Protein AF-A0A561SA73-F1 (afdb_monomer)

Structure (mmCIF, N/CA/C/O backbone):
data_AF-A0A561SA73-F1
#
_entry.id   AF-A0A561SA73-F1
#
loop_
_atom_site.group_PDB
_atom_site.id
_atom_site.type_symbol
_atom_site.label_atom_id
_atom_site.label_alt_id
_atom_site.label_comp_id
_atom_site.label_asym_id
_atom_site.label_entity_id
_atom_site.label_seq_id
_atom_site.pdbx_PDB_ins_code
_atom_site.Cartn_x
_atom_site.Cartn_y
_atom_site.Cartn_z
_atom_site.occupancy
_atom_site.B_iso_or_equiv
_atom_site.auth_seq_id
_atom_site.auth_comp_id
_atom_site.auth_asym_id
_atom_site.auth_atom_id
_atom_site.pdbx_PDB_model_num
ATOM 1 N N . MET A 1 1 ? 5.008 14.930 -34.718 1.00 38.84 1 MET A N 1
ATOM 2 C CA . MET A 1 1 ? 3.631 14.847 -34.191 1.00 38.84 1 MET A CA 1
ATOM 3 C C . MET A 1 1 ? 3.335 13.383 -33.919 1.00 38.84 1 MET A C 1
ATOM 5 O O . MET A 1 1 ? 3.115 12.639 -34.861 1.00 38.84 1 MET A O 1
ATOM 9 N N . THR A 1 2 ? 3.464 12.936 -32.672 1.00 44.44 2 THR A N 1
ATOM 10 C CA . THR A 1 2 ? 3.119 11.566 -32.274 1.00 44.44 2 THR A CA 1
ATOM 11 C C . THR A 1 2 ? 1.608 11.484 -32.110 1.00 44.44 2 THR A C 1
ATOM 13 O O . THR A 1 2 ? 1.033 12.162 -31.264 1.00 44.44 2 THR A O 1
ATOM 16 N N . THR A 1 3 ? 0.955 10.709 -32.969 1.00 44.16 3 THR A N 1
ATOM 17 C CA . THR A 1 3 ? -0.459 10.352 -32.845 1.00 44.16 3 THR A CA 1
ATOM 18 C C . THR A 1 3 ? -0.613 9.418 -31.648 1.00 44.16 3 THR A C 1
ATOM 20 O O . THR A 1 3 ? -0.483 8.203 -31.798 1.00 44.16 3 THR A O 1
ATOM 23 N N . ASP A 1 4 ? -0.817 9.974 -30.453 1.00 55.22 4 ASP A N 1
ATOM 24 C CA . ASP A 1 4 ? -1.216 9.174 -29.295 1.00 55.22 4 ASP A CA 1
ATOM 25 C C . ASP A 1 4 ? -2.585 8.563 -29.598 1.00 55.22 4 ASP A C 1
ATOM 27 O O . ASP A 1 4 ? -3.575 9.267 -29.814 1.00 55.22 4 ASP A O 1
ATOM 31 N N . ALA A 1 5 ? -2.627 7.234 -29.674 1.00 53.38 5 ALA A N 1
ATOM 32 C CA . ALA A 1 5 ? -3.877 6.504 -29.782 1.00 53.38 5 ALA A CA 1
ATOM 33 C C . ALA A 1 5 ? -4.772 6.861 -28.578 1.00 53.38 5 ALA A C 1
ATOM 35 O O . ALA A 1 5 ? -4.260 6.993 -27.461 1.00 53.38 5 ALA A O 1
ATOM 36 N N . PRO A 1 6 ? -6.093 7.026 -28.772 1.00 55.84 6 PRO A N 1
ATOM 37 C CA . PRO A 1 6 ? -6.987 7.396 -27.685 1.00 55.84 6 PRO A CA 1
ATOM 38 C C . PRO A 1 6 ? -6.922 6.345 -26.566 1.00 55.84 6 PRO A C 1
ATOM 40 O O . PRO A 1 6 ? -6.881 5.146 -26.860 1.00 55.84 6 PRO A O 1
ATOM 43 N N . PRO A 1 7 ? -6.908 6.767 -25.288 1.00 66.19 7 PRO A N 1
ATOM 44 C CA . PRO A 1 7 ? -6.791 5.844 -24.171 1.00 66.19 7 PRO A CA 1
ATOM 45 C C . PRO A 1 7 ? -7.978 4.882 -24.168 1.00 66.19 7 PRO A C 1
ATOM 47 O O . PRO A 1 7 ? -9.132 5.307 -24.094 1.00 66.19 7 PRO A O 1
ATOM 50 N N . SER A 1 8 ? -7.701 3.581 -24.232 1.00 74.44 8 SER A N 1
ATOM 51 C CA . SER A 1 8 ? -8.732 2.557 -24.090 1.00 74.44 8 SER A CA 1
ATOM 52 C C . SER A 1 8 ? -8.935 2.245 -22.609 1.00 74.44 8 SER A C 1
ATOM 54 O O . SER A 1 8 ? -7.979 2.099 -21.837 1.00 74.44 8 SER A O 1
ATOM 56 N N . MET A 1 9 ? -10.201 2.181 -22.200 1.00 82.75 9 MET A N 1
ATOM 57 C CA . MET A 1 9 ? -10.589 1.705 -20.876 1.00 82.75 9 MET A CA 1
ATOM 58 C C . MET A 1 9 ? -10.547 0.180 -20.885 1.00 82.75 9 MET A C 1
ATOM 60 O O . MET A 1 9 ? -11.231 -0.452 -21.688 1.00 82.75 9 MET A O 1
ATOM 64 N N . VAL A 1 10 ? -9.766 -0.412 -19.989 1.00 84.12 10 VAL A N 1
ATOM 65 C CA . VAL A 1 10 ? -9.706 -1.868 -19.807 1.00 84.12 10 VAL A CA 1
ATOM 66 C C . VAL A 1 10 ? -9.843 -2.214 -18.333 1.00 84.12 10 VAL A C 1
ATOM 68 O O . VAL A 1 10 ? -9.502 -1.417 -17.458 1.00 84.12 10 VAL A O 1
ATOM 71 N N . LEU A 1 11 ? -10.349 -3.411 -18.054 1.00 85.06 11 LEU A N 1
ATOM 72 C CA . LEU A 1 11 ? -10.416 -3.931 -16.695 1.00 85.06 11 LEU A CA 1
ATOM 73 C C . LEU A 1 11 ? -9.055 -4.509 -16.307 1.00 85.06 11 LEU A C 1
ATOM 75 O O . LEU A 1 11 ? -8.528 -5.385 -16.991 1.00 85.06 11 LEU A O 1
ATOM 79 N N . VAL A 1 12 ? -8.493 -4.022 -15.205 1.00 82.75 12 VAL A N 1
ATOM 80 C CA . VAL A 1 12 ? -7.202 -4.468 -14.675 1.00 82.75 12 VAL A CA 1
ATOM 81 C C . VAL A 1 12 ? -7.388 -5.046 -13.290 1.00 82.75 12 VAL A C 1
ATOM 83 O O . VAL A 1 12 ? -8.141 -4.511 -12.478 1.00 82.75 12 VAL A O 1
ATOM 86 N N . ARG A 1 13 ? -6.709 -6.157 -13.014 1.00 84.06 13 ARG A N 1
ATOM 87 C CA . ARG A 1 13 ? -6.700 -6.761 -11.685 1.00 84.06 13 ARG A CA 1
ATOM 88 C C . ARG A 1 13 ? -5.492 -6.256 -10.904 1.00 84.06 13 ARG A C 1
ATOM 90 O O . ARG A 1 13 ? -4.364 -6.413 -11.361 1.00 84.06 13 ARG A O 1
ATOM 97 N N . ILE A 1 14 ? -5.745 -5.692 -9.727 1.00 79.06 14 ILE A N 1
ATOM 98 C CA . ILE A 1 14 ? -4.730 -5.225 -8.779 1.00 79.06 14 ILE A CA 1
ATOM 99 C C . ILE A 1 14 ? -5.022 -5.907 -7.441 1.00 79.06 14 ILE A C 1
ATOM 101 O O . ILE A 1 14 ? -6.042 -5.626 -6.805 1.00 79.06 14 ILE A O 1
ATOM 105 N N . GLY A 1 15 ? -4.158 -6.842 -7.036 1.00 79.56 15 GLY A N 1
ATOM 106 C CA . GLY A 1 15 ? -4.469 -7.769 -5.943 1.00 79.56 15 GLY A CA 1
ATOM 107 C C . GLY A 1 15 ? -5.734 -8.578 -6.257 1.00 79.56 15 GLY A C 1
ATOM 108 O O . GLY A 1 15 ? -5.859 -9.129 -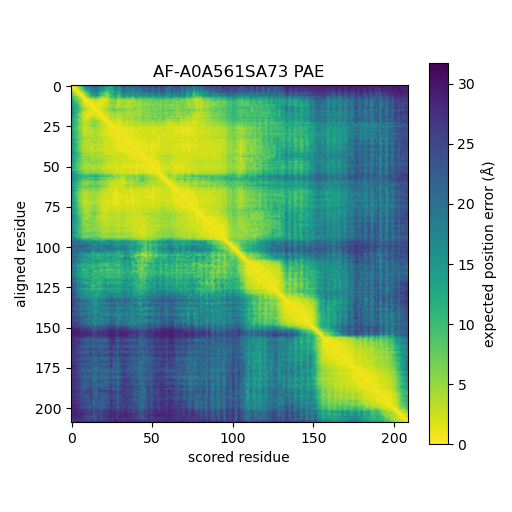7.350 1.00 79.56 15 GLY A O 1
ATOM 109 N N . ASP A 1 16 ? -6.697 -8.583 -5.333 1.00 76.19 16 ASP A N 1
ATOM 110 C CA . ASP A 1 16 ? -7.964 -9.322 -5.472 1.00 76.19 16 ASP A CA 1
ATOM 111 C C . ASP A 1 16 ? -9.098 -8.509 -6.121 1.00 76.19 16 ASP A C 1
ATOM 113 O O . ASP A 1 16 ? -10.211 -9.006 -6.294 1.00 76.19 16 ASP A O 1
ATOM 117 N N . LYS A 1 17 ? -8.844 -7.247 -6.485 1.00 76.25 17 LYS A N 1
ATOM 118 C CA . LYS A 1 17 ? -9.863 -6.327 -7.011 1.00 76.25 17 LYS A CA 1
ATOM 119 C C . LYS A 1 17 ? -9.656 -6.055 -8.499 1.00 76.25 17 LYS A C 1
ATOM 121 O O . LYS A 1 17 ? -8.529 -6.044 -8.993 1.00 76.25 17 LYS A O 1
ATOM 126 N N . VAL A 1 18 ? -10.758 -5.832 -9.214 1.00 81.88 18 VAL A N 1
ATOM 127 C CA . VAL A 1 18 ? -10.769 -5.478 -10.639 1.00 81.88 18 VAL A CA 1
ATOM 128 C C . VAL A 1 18 ? -11.235 -4.036 -10.782 1.00 81.88 18 VAL A C 1
ATOM 130 O O . VAL A 1 18 ? -12.286 -3.679 -10.259 1.00 81.88 18 VAL A O 1
ATOM 133 N N . TYR A 1 19 ? -10.461 -3.226 -11.499 1.00 81.50 19 TYR A N 1
ATOM 134 C CA . TYR A 1 19 ? -10.706 -1.800 -11.671 1.00 81.50 19 TYR A CA 1
ATOM 135 C C . TYR A 1 19 ? -10.780 -1.429 -13.151 1.00 81.50 19 TYR A C 1
ATOM 137 O O . TYR A 1 19 ? -10.008 -1.963 -13.952 1.00 81.50 19 TYR A O 1
ATOM 145 N N . PRO A 1 20 ? -11.649 -0.486 -13.535 1.00 84.44 20 PRO A N 1
ATOM 146 C CA . PRO A 1 20 ? -11.549 0.160 -14.832 1.00 84.44 20 PRO A CA 1
ATOM 147 C C . PRO A 1 20 ? -10.335 1.102 -14.841 1.00 84.44 20 PRO A C 1
ATOM 149 O O . PRO A 1 20 ? -10.248 2.029 -14.038 1.00 84.44 20 PRO A O 1
ATOM 152 N N . ALA A 1 21 ? -9.389 0.879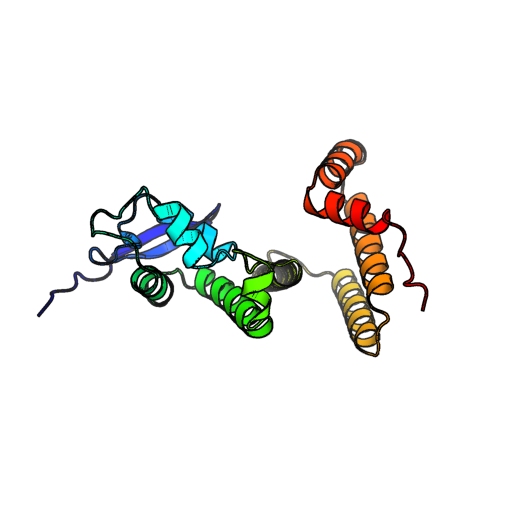 -15.752 1.00 85.44 21 ALA A N 1
ATOM 153 C CA . ALA A 1 21 ? -8.185 1.695 -15.885 1.00 85.44 21 ALA A CA 1
ATOM 154 C C . ALA A 1 21 ? -8.024 2.231 -17.304 1.00 85.44 21 ALA A C 1
ATOM 156 O O . ALA A 1 21 ? -8.294 1.535 -18.286 1.00 85.44 21 ALA A O 1
ATOM 157 N N . LYS A 1 22 ? -7.498 3.454 -17.402 1.00 87.69 22 LYS A N 1
ATOM 158 C CA . LYS A 1 22 ? -7.013 3.994 -18.672 1.00 87.69 22 LYS A CA 1
ATOM 159 C C . LYS A 1 22 ? -5.731 3.268 -19.054 1.00 87.69 22 LYS A C 1
ATOM 161 O O . LYS A 1 22 ? -4.865 3.040 -18.210 1.00 87.69 22 LYS A O 1
ATOM 166 N N . THR A 1 23 ? -5.602 2.921 -20.326 1.00 89.81 23 THR A N 1
ATOM 167 C CA . THR A 1 23 ? -4.370 2.346 -20.862 1.00 89.81 23 THR A CA 1
ATOM 168 C C . THR A 1 23 ? -3.907 3.064 -22.101 1.00 89.81 23 THR A C 1
ATOM 170 O O . THR A 1 23 ? -4.705 3.627 -22.844 1.00 89.81 23 THR A O 1
ATOM 173 N N . SER A 1 24 ? -2.594 3.034 -22.303 1.00 91.94 24 SER A N 1
ATOM 174 C CA . SER A 1 24 ? -1.945 3.574 -23.485 1.00 91.94 24 SER A CA 1
ATOM 175 C C . SER A 1 24 ? -1.028 2.519 -24.099 1.00 91.94 24 SER A C 1
ATOM 177 O O . SER A 1 24 ? -0.301 1.818 -23.385 1.00 91.94 24 SER A O 1
ATOM 179 N N . SER A 1 25 ? -1.051 2.425 -25.429 1.00 91.06 25 SER A N 1
ATOM 180 C CA . SER A 1 25 ? -0.134 1.595 -26.218 1.00 91.06 25 SER A CA 1
ATOM 181 C C . SER A 1 25 ? 1.302 2.117 -26.202 1.00 91.06 25 SER A C 1
ATOM 183 O O . SER A 1 25 ? 2.214 1.358 -26.505 1.00 91.06 25 SER A O 1
ATOM 185 N N . THR A 1 26 ? 1.520 3.379 -25.821 1.00 92.75 26 THR A N 1
ATOM 186 C CA . THR A 1 26 ? 2.846 4.013 -25.747 1.00 92.75 26 THR A CA 1
ATOM 187 C C . THR A 1 26 ? 3.439 3.981 -24.334 1.00 92.75 26 THR A C 1
ATOM 189 O O . THR A 1 26 ? 4.620 4.270 -24.139 1.00 92.75 26 THR A O 1
ATOM 192 N N . CYS A 1 27 ? 2.656 3.587 -23.325 1.00 94.12 27 CYS A N 1
ATOM 193 C CA . CYS A 1 27 ? 3.120 3.509 -21.944 1.00 94.12 27 CYS A CA 1
ATOM 194 C C . CYS A 1 27 ? 3.823 2.176 -21.650 1.00 94.12 27 CYS A C 1
ATOM 196 O O . CYS A 1 27 ? 3.197 1.114 -21.654 1.00 94.12 27 CYS A O 1
ATOM 198 N N . ARG A 1 28 ? 5.116 2.245 -21.299 1.00 95.19 28 ARG A N 1
ATOM 199 C CA . ARG A 1 28 ? 5.943 1.064 -20.983 1.00 95.19 28 ARG A CA 1
ATOM 200 C C . ARG A 1 28 ? 5.361 0.200 -19.870 1.00 95.19 28 ARG A C 1
ATOM 202 O O . ARG A 1 28 ? 5.450 -1.020 -19.966 1.00 95.19 28 ARG A O 1
ATOM 209 N N . THR A 1 29 ? 4.766 0.815 -18.848 1.00 95.25 29 THR A N 1
ATOM 210 C CA . THR A 1 29 ? 4.149 0.111 -17.714 1.00 95.25 29 THR A CA 1
ATOM 211 C C . THR A 1 29 ? 2.810 -0.513 -18.096 1.00 95.25 29 THR A C 1
ATOM 213 O O . THR A 1 29 ? 2.566 -1.662 -17.739 1.00 95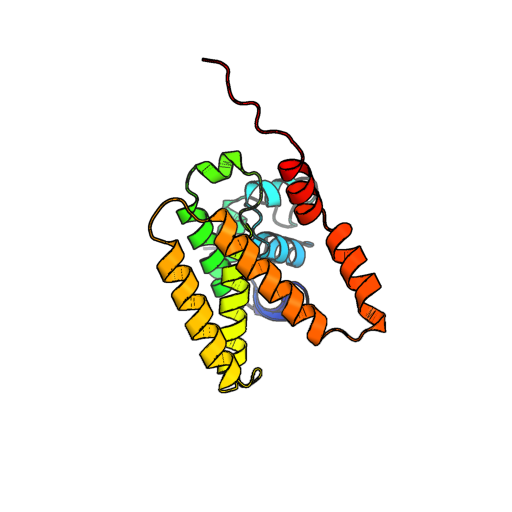.25 29 THR A O 1
ATOM 216 N N . CYS A 1 30 ? 1.966 0.180 -18.877 1.00 94.50 30 CYS A N 1
ATOM 217 C CA . CYS A 1 30 ? 0.714 -0.400 -19.381 1.00 94.50 30 CYS A CA 1
ATOM 218 C C . CYS A 1 30 ? 0.957 -1.651 -20.227 1.00 94.50 30 CYS A C 1
ATOM 220 O O . CYS A 1 30 ? 0.203 -2.612 -20.104 1.00 94.50 30 CYS A O 1
ATOM 222 N N . GLN A 1 31 ? 1.999 -1.626 -21.063 1.00 94.31 31 GLN A N 1
ATOM 223 C CA . GLN A 1 31 ? 2.368 -2.728 -21.955 1.00 94.31 31 GLN A CA 1
ATOM 224 C C . GLN A 1 31 ? 3.296 -3.761 -21.294 1.00 94.31 31 GLN A C 1
ATOM 226 O O . GLN A 1 31 ? 3.737 -4.706 -21.945 1.00 94.31 31 GLN A O 1
ATOM 231 N N . HIS A 1 32 ? 3.622 -3.598 -20.009 1.00 94.56 32 HIS A N 1
ATOM 232 C CA . HIS A 1 32 ? 4.518 -4.514 -19.317 1.00 94.56 32 HIS A CA 1
ATOM 233 C C . HIS A 1 32 ? 3.799 -5.829 -18.960 1.00 94.56 32 HIS A C 1
ATOM 235 O O . HIS A 1 32 ? 2.737 -5.774 -18.334 1.00 94.56 32 HIS A O 1
ATOM 241 N N . PRO A 1 33 ? 4.384 -7.019 -19.214 1.00 92.50 33 PRO A N 1
ATOM 242 C CA . PRO A 1 33 ? 3.768 -8.303 -18.846 1.00 92.50 33 PRO A CA 1
ATOM 243 C C . PRO A 1 33 ? 3.452 -8.415 -17.347 1.00 92.50 33 PRO A C 1
ATOM 245 O O . PRO A 1 33 ? 2.442 -8.978 -16.939 1.00 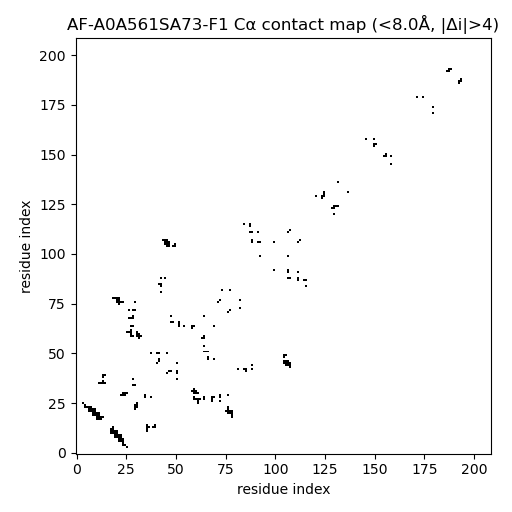92.50 33 PRO A O 1
ATOM 248 N N . LYS A 1 34 ? 4.309 -7.814 -16.514 1.00 94.00 34 LYS A N 1
ATOM 249 C CA . LYS A 1 34 ? 4.151 -7.727 -15.053 1.00 94.00 34 LYS A CA 1
ATOM 250 C C . LYS A 1 34 ? 3.390 -6.494 -14.552 1.00 94.00 34 LYS A C 1
ATOM 252 O O . LYS A 1 34 ? 3.525 -6.161 -13.379 1.00 94.00 34 LYS A O 1
ATOM 257 N N . ARG A 1 35 ? 2.600 -5.801 -15.380 1.00 93.31 35 ARG A N 1
ATOM 258 C CA . ARG A 1 35 ? 1.884 -4.579 -14.962 1.00 93.31 35 ARG A CA 1
ATOM 259 C C . ARG A 1 35 ? 1.167 -4.731 -13.614 1.00 93.31 35 ARG A C 1
ATOM 261 O O . ARG A 1 35 ? 1.364 -3.905 -12.730 1.00 93.31 35 ARG A O 1
ATOM 268 N N . ALA A 1 36 ? 0.380 -5.795 -13.448 1.00 90.62 36 ALA A N 1
ATOM 269 C CA . ALA A 1 36 ? -0.374 -6.033 -12.217 1.00 90.62 36 ALA A CA 1
ATOM 270 C C . ALA A 1 36 ? 0.538 -6.171 -10.983 1.00 90.62 36 ALA A C 1
ATOM 272 O O . ALA A 1 36 ? 0.217 -5.651 -9.919 1.00 90.62 36 ALA A O 1
ATOM 273 N N . ALA A 1 37 ? 1.696 -6.825 -11.131 1.00 92.00 37 ALA A N 1
ATOM 274 C CA . ALA A 1 37 ? 2.679 -6.946 -10.057 1.00 92.00 37 ALA A CA 1
ATOM 275 C C . ALA A 1 37 ? 3.354 -5.601 -9.750 1.00 92.00 37 ALA A C 1
ATOM 277 O O . ALA A 1 37 ? 3.502 -5.260 -8.585 1.00 92.00 37 ALA A O 1
ATOM 278 N N . ILE A 1 38 ? 3.690 -4.808 -10.775 1.00 94.25 38 ILE A N 1
ATOM 279 C CA . ILE A 1 38 ? 4.261 -3.461 -10.616 1.00 94.25 38 ILE A CA 1
ATOM 280 C C . ILE A 1 38 ? 3.310 -2.562 -9.818 1.00 94.25 38 ILE A C 1
ATOM 282 O O . ILE A 1 38 ? 3.725 -1.922 -8.853 1.00 94.25 38 ILE A O 1
ATOM 286 N N . GLU A 1 39 ? 2.031 -2.541 -10.199 1.00 94.00 39 GLU A N 1
ATOM 287 C CA . GLU A 1 39 ? 0.998 -1.772 -9.501 1.00 94.00 39 GLU A CA 1
ATOM 288 C C . GLU A 1 39 ? 0.798 -2.284 -8.067 1.00 94.00 39 GLU A C 1
ATOM 290 O O . GLU A 1 39 ? 0.742 -1.482 -7.136 1.00 94.00 39 GLU A O 1
ATOM 295 N N . ALA A 1 40 ? 0.775 -3.605 -7.860 1.00 89.38 40 ALA A N 1
ATOM 296 C CA . ALA A 1 40 ? 0.660 -4.199 -6.529 1.00 89.38 40 ALA A CA 1
ATOM 297 C C . ALA A 1 40 ? 1.865 -3.888 -5.625 1.00 89.38 40 ALA A C 1
ATOM 299 O O . ALA A 1 40 ? 1.675 -3.576 -4.452 1.00 89.38 40 ALA A O 1
ATOM 300 N N . TRP A 1 41 ? 3.097 -3.934 -6.140 1.00 91.88 41 TRP A N 1
ATOM 301 C CA . TRP A 1 41 ? 4.293 -3.569 -5.377 1.00 91.88 41 TRP A CA 1
ATOM 302 C C . TRP A 1 41 ? 4.265 -2.098 -4.993 1.00 91.88 41 TRP A C 1
ATOM 304 O O . TRP A 1 41 ? 4.466 -1.760 -3.829 1.00 91.88 41 TRP A O 1
ATOM 314 N N . TYR A 1 42 ? 3.951 -1.217 -5.937 1.00 91.06 42 TYR A N 1
ATOM 315 C CA . TYR A 1 42 ? 3.891 0.204 -5.638 1.00 91.06 42 TYR A CA 1
ATOM 316 C C . TYR A 1 42 ? 2.830 0.532 -4.579 1.00 91.06 42 TYR A C 1
ATOM 318 O O . TYR A 1 42 ? 3.130 1.178 -3.576 1.00 91.06 42 TYR A O 1
ATOM 326 N N . LEU A 1 43 ? 1.619 -0.010 -4.728 1.00 87.94 43 LEU A N 1
ATOM 327 C CA . LEU A 1 43 ? 0.546 0.137 -3.739 1.00 87.94 43 LEU A CA 1
ATOM 328 C C . LEU A 1 43 ? 0.834 -0.609 -2.425 1.00 87.94 43 LEU A C 1
ATOM 330 O O . LEU A 1 43 ? 0.260 -0.286 -1.387 1.00 87.94 43 LEU A O 1
ATOM 334 N N . GLY A 1 44 ? 1.744 -1.582 -2.444 1.00 82.69 44 GLY A N 1
ATOM 335 C CA . GLY A 1 44 ? 2.312 -2.235 -1.264 1.00 82.69 44 GLY A CA 1
ATOM 336 C C . GLY A 1 44 ? 3.421 -1.428 -0.578 1.00 82.69 44 GLY A C 1
ATOM 337 O O . GLY A 1 44 ? 4.011 -1.917 0.393 1.00 82.69 44 GLY A O 1
ATOM 338 N N . GLY A 1 45 ? 3.711 -0.225 -1.085 1.00 85.00 45 GLY A N 1
ATOM 339 C CA . GLY A 1 45 ? 4.680 0.723 -0.550 1.00 85.00 45 GLY A CA 1
ATOM 340 C C . GLY A 1 45 ? 6.114 0.510 -1.022 1.00 85.00 45 GLY A C 1
ATOM 341 O O . GLY A 1 45 ? 7.024 1.036 -0.390 1.00 85.00 45 GLY A O 1
ATOM 342 N N . TYR A 1 46 ? 6.360 -0.269 -2.076 1.00 88.38 46 TYR A N 1
ATOM 343 C CA . TYR A 1 46 ? 7.714 -0.434 -2.611 1.00 88.38 46 TYR A CA 1
ATOM 344 C C . TYR A 1 46 ? 8.169 0.828 -3.353 1.00 88.38 46 TYR A C 1
ATOM 346 O O . TYR A 1 46 ? 7.406 1.440 -4.103 1.00 88.38 46 TYR A O 1
ATOM 354 N N . ARG A 1 47 ? 9.437 1.207 -3.167 1.00 87.81 47 ARG A N 1
ATOM 355 C CA . ARG A 1 47 ? 10.050 2.347 -3.864 1.00 87.81 47 ARG A CA 1
ATOM 356 C C . ARG A 1 47 ? 10.342 2.030 -5.329 1.00 87.81 47 ARG A C 1
ATOM 358 O O . ARG A 1 47 ? 10.541 0.877 -5.706 1.00 87.81 47 ARG A O 1
ATOM 365 N N . TRP A 1 48 ? 10.472 3.077 -6.147 1.00 90.38 48 TRP A N 1
ATOM 366 C CA . TRP A 1 48 ? 10.810 2.950 -7.568 1.00 90.38 48 TRP A CA 1
ATOM 367 C C . TRP A 1 48 ? 12.074 2.134 -7.808 1.00 90.38 48 TRP A C 1
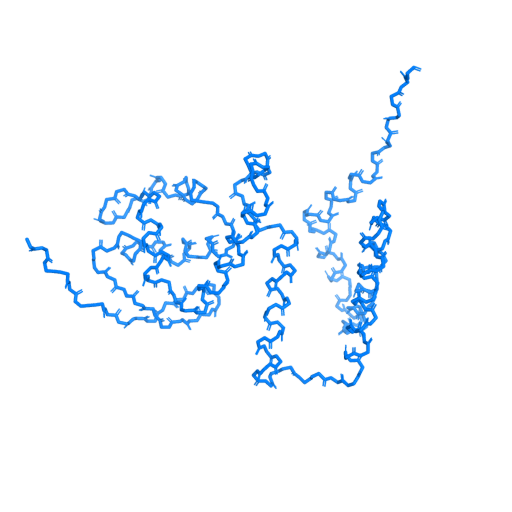ATOM 369 O O . TRP A 1 48 ? 12.054 1.230 -8.634 1.00 90.38 48 TRP A O 1
ATOM 379 N N . ARG A 1 49 ? 13.142 2.394 -7.045 1.00 89.62 49 ARG A N 1
ATOM 380 C CA . ARG A 1 49 ? 14.405 1.647 -7.143 1.00 89.62 49 ARG A CA 1
ATOM 381 C C . ARG A 1 49 ? 14.215 0.152 -6.881 1.00 89.62 49 ARG A C 1
ATOM 383 O O . ARG A 1 49 ? 14.746 -0.664 -7.624 1.00 89.62 49 ARG A O 1
ATOM 390 N N . ALA A 1 50 ? 13.427 -0.201 -5.868 1.00 89.75 50 ALA A N 1
ATOM 391 C CA . ALA A 1 50 ? 13.120 -1.587 -5.534 1.00 89.75 50 ALA A CA 1
ATOM 392 C C . ALA A 1 50 ? 12.340 -2.275 -6.659 1.00 89.75 50 ALA A C 1
ATOM 394 O O . ALA A 1 50 ? 12.692 -3.374 -7.077 1.00 89.75 50 ALA A O 1
ATOM 395 N N . ILE A 1 51 ? 11.313 -1.601 -7.185 1.00 92.94 51 ILE A N 1
ATOM 396 C CA . ILE A 1 51 ? 10.509 -2.097 -8.306 1.00 92.94 51 ILE A CA 1
ATOM 397 C C . ILE A 1 51 ? 11.387 -2.290 -9.543 1.00 92.94 51 ILE A C 1
ATOM 399 O O . ILE A 1 51 ? 11.320 -3.339 -10.168 1.00 92.94 51 ILE A O 1
ATOM 403 N N . LEU A 1 52 ? 12.233 -1.315 -9.882 1.00 93.56 52 LEU A N 1
ATOM 404 C CA . LEU A 1 52 ? 13.127 -1.400 -11.036 1.00 93.56 52 LEU A CA 1
ATOM 405 C C . LEU A 1 52 ? 14.111 -2.564 -10.906 1.00 93.56 52 LEU A C 1
ATOM 407 O O . LEU A 1 52 ? 14.253 -3.319 -11.860 1.00 93.56 52 LEU A O 1
ATOM 411 N N . ARG A 1 53 ? 14.684 -2.787 -9.717 1.00 92.06 53 ARG A N 1
ATOM 412 C CA . ARG A 1 53 ? 15.563 -3.936 -9.446 1.00 92.06 53 ARG A CA 1
ATOM 413 C C . ARG A 1 53 ? 14.861 -5.276 -9.689 1.00 92.06 53 ARG A C 1
ATOM 415 O O . ARG A 1 53 ? 15.444 -6.192 -10.248 1.00 92.06 53 ARG A O 1
ATOM 422 N N . GLN A 1 54 ? 13.579 -5.381 -9.331 1.00 91.25 54 GLN A N 1
ATOM 423 C CA . GLN A 1 54 ? 12.754 -6.572 -9.604 1.00 91.25 54 GLN A CA 1
ATOM 424 C C . GLN A 1 54 ? 12.405 -6.754 -11.096 1.00 91.25 54 GLN A C 1
ATOM 426 O O . GLN A 1 54 ? 11.895 -7.806 -11.492 1.00 91.25 54 GLN A O 1
ATOM 431 N N . LEU A 1 55 ? 12.625 -5.723 -11.916 1.00 91.88 55 LEU A N 1
ATOM 432 C CA . LEU A 1 55 ? 12.334 -5.696 -13.349 1.00 91.88 55 LEU A CA 1
ATOM 433 C C . LEU A 1 55 ? 13.592 -5.749 -14.229 1.00 91.88 55 LEU A C 1
ATOM 435 O O . LEU A 1 55 ? 13.435 -5.857 -15.441 1.00 91.88 55 LEU A O 1
ATOM 439 N N . GLU A 1 56 ? 14.806 -5.695 -13.665 1.00 86.00 56 GLU A N 1
ATOM 440 C CA . GLU A 1 56 ? 16.073 -5.640 -14.424 1.00 86.00 56 GLU A CA 1
ATOM 441 C C . GLU A 1 56 ? 16.203 -6.770 -15.458 1.00 86.00 56 GLU A C 1
ATOM 443 O O . GLU A 1 56 ? 16.659 -6.544 -16.575 1.00 86.00 56 GLU A O 1
ATOM 448 N N . GLU A 1 57 ? 15.713 -7.967 -15.139 1.00 84.00 57 GLU A N 1
ATOM 449 C CA . GLU A 1 57 ? 15.771 -9.133 -16.033 1.00 84.00 57 GLU A CA 1
ATOM 450 C C . GLU A 1 57 ? 14.573 -9.243 -16.992 1.00 84.00 57 GLU A C 1
ATOM 452 O O . GLU A 1 57 ? 14.448 -10.213 -17.741 1.00 84.00 57 GLU A O 1
ATOM 457 N N . GLN A 1 58 ? 13.631 -8.298 -16.941 1.00 85.50 58 GLN A N 1
ATOM 458 C CA . GLN A 1 58 ? 12.346 -8.393 -17.636 1.00 85.50 58 GLN A CA 1
ATOM 459 C C . GLN A 1 58 ? 11.955 -7.050 -18.250 1.00 85.50 58 GLN A C 1
ATOM 461 O O . GLN A 1 58 ? 11.109 -6.347 -17.698 1.00 85.50 58 GLN A O 1
ATOM 466 N N . PRO A 1 59 ? 12.550 -6.677 -19.395 1.00 83.31 59 PRO A N 1
ATOM 467 C CA . PRO A 1 59 ? 12.238 -5.419 -20.052 1.00 83.31 59 PRO A CA 1
ATOM 468 C C . PRO A 1 59 ? 10.800 -5.392 -20.590 1.00 83.31 59 PRO A C 1
ATOM 470 O O . PRO A 1 59 ? 10.208 -6.415 -20.945 1.00 83.31 59 PRO A O 1
ATOM 473 N N . SER A 1 60 ? 10.245 -4.182 -20.707 1.00 87.69 60 SER A N 1
ATOM 474 C CA . SER A 1 60 ? 8.988 -3.967 -21.426 1.00 87.69 60 SER A CA 1
ATOM 475 C C . SER A 1 60 ? 9.198 -4.230 -22.924 1.00 87.69 60 SER A C 1
ATOM 477 O O . SER A 1 60 ? 10.279 -3.930 -23.441 1.00 87.69 60 SER A O 1
ATOM 479 N N . PRO A 1 61 ? 8.161 -4.645 -23.678 1.00 87.31 61 PRO A N 1
ATOM 480 C CA . PRO A 1 61 ? 8.198 -4.639 -25.145 1.00 87.31 61 PRO A CA 1
ATOM 481 C C . PRO A 1 61 ? 8.572 -3.274 -25.748 1.00 87.31 61 PRO A C 1
ATOM 483 O O . PRO A 1 61 ? 9.037 -3.193 -26.879 1.00 87.31 61 PRO A O 1
ATOM 486 N N . LEU A 1 62 ? 8.377 -2.193 -24.986 1.00 88.12 62 LEU A N 1
ATOM 487 C CA . LEU A 1 62 ? 8.694 -0.814 -25.364 1.00 88.12 62 LEU A CA 1
ATOM 488 C C . LEU A 1 62 ? 10.061 -0.324 -24.836 1.00 88.12 62 LEU A C 1
ATOM 490 O O . LEU A 1 62 ? 10.320 0.886 -24.814 1.00 88.12 62 LEU A O 1
ATOM 494 N N . GLY A 1 63 ? 10.915 -1.243 -24.376 1.00 90.25 63 GLY A N 1
ATOM 495 C CA . GLY A 1 63 ? 12.265 -0.984 -23.876 1.00 90.25 63 GLY A CA 1
ATOM 496 C C . GLY A 1 63 ? 12.392 -1.008 -22.350 1.00 90.25 63 GLY A C 1
ATOM 497 O O . GLY A 1 63 ? 11.489 -1.427 -21.624 1.00 90.25 63 GLY A O 1
ATOM 498 N N . GLU A 1 64 ? 13.538 -0.546 -21.854 1.00 90.88 64 GLU A N 1
ATOM 499 C CA . GLU A 1 64 ? 13.854 -0.563 -20.424 1.00 90.88 64 GLU A CA 1
ATOM 500 C C . GLU A 1 64 ? 12.869 0.271 -19.593 1.00 90.88 64 GLU A C 1
ATOM 502 O O . GLU A 1 64 ? 12.449 1.384 -19.966 1.00 90.88 64 GLU A O 1
ATOM 507 N N . MET A 1 65 ? 12.500 -0.287 -18.439 1.00 94.12 65 MET A N 1
ATOM 508 C CA . MET A 1 65 ? 11.691 0.414 -17.456 1.00 94.12 65 MET A CA 1
ATOM 509 C C . MET A 1 65 ? 12.559 1.448 -16.743 1.00 94.12 65 MET A C 1
ATOM 511 O O . MET A 1 65 ? 13.655 1.144 -16.289 1.00 94.12 65 MET A O 1
ATOM 515 N N . THR A 1 66 ? 12.063 2.676 -16.631 1.00 94.81 66 THR A N 1
ATOM 516 C CA . THR A 1 66 ? 12.754 3.759 -15.922 1.00 94.81 66 THR A CA 1
ATOM 517 C C . THR A 1 66 ? 11.844 4.340 -14.855 1.00 94.81 66 THR A C 1
ATOM 519 O O . THR A 1 66 ? 10.619 4.230 -14.941 1.00 94.81 66 THR A O 1
ATOM 522 N N . GLU A 1 67 ? 12.424 5.025 -13.869 1.00 94.12 67 GLU A N 1
ATOM 523 C CA . GLU A 1 67 ? 11.636 5.712 -12.841 1.00 94.12 67 GLU A CA 1
ATOM 524 C C . GLU A 1 67 ? 10.653 6.715 -13.462 1.00 94.12 67 GLU A C 1
ATOM 526 O O . GLU A 1 67 ? 9.490 6.775 -13.069 1.00 94.12 67 GLU A O 1
ATOM 531 N N . LYS A 1 68 ? 11.087 7.455 -14.491 1.00 94.94 68 LYS A N 1
ATOM 532 C CA . LYS A 1 68 ? 10.231 8.401 -15.218 1.00 94.94 68 LYS A CA 1
ATOM 533 C C . LYS A 1 68 ? 9.018 7.709 -15.850 1.00 94.94 68 LYS A C 1
ATOM 535 O O . LYS A 1 68 ? 7.922 8.263 -15.815 1.00 94.94 68 LYS A O 1
ATOM 540 N N . ALA A 1 69 ? 9.200 6.512 -16.413 1.00 94.25 69 ALA A N 1
ATOM 541 C CA . ALA A 1 69 ? 8.112 5.742 -17.013 1.00 94.25 69 ALA A CA 1
ATOM 542 C C . ALA A 1 69 ? 7.119 5.221 -15.959 1.00 94.25 69 ALA A C 1
ATOM 544 O O . ALA A 1 69 ? 5.909 5.301 -16.175 1.00 94.25 69 ALA A O 1
ATOM 545 N N . LEU A 1 70 ? 7.619 4.743 -14.812 1.00 95.06 70 LEU A N 1
ATOM 546 C CA . LEU A 1 70 ? 6.778 4.348 -13.680 1.00 95.06 70 LEU A CA 1
ATOM 547 C C . LEU A 1 70 ? 5.971 5.545 -13.168 1.00 95.06 70 LEU A C 1
ATOM 549 O O . LEU A 1 70 ? 4.746 5.482 -13.143 1.00 95.06 70 LEU A O 1
ATOM 553 N N . ARG A 1 71 ? 6.634 6.660 -12.852 1.00 94.12 71 ARG A N 1
ATOM 554 C CA . ARG A 1 71 ? 5.990 7.882 -12.354 1.00 94.12 71 ARG A CA 1
ATOM 555 C C . ARG A 1 71 ? 4.873 8.364 -13.279 1.00 94.12 71 ARG A C 1
ATOM 557 O O . ARG A 1 71 ? 3.743 8.536 -12.835 1.00 94.12 71 ARG A O 1
ATOM 564 N N . TYR A 1 72 ? 5.163 8.471 -14.577 1.00 94.75 72 TYR A N 1
ATOM 565 C CA . TYR A 1 72 ? 4.166 8.860 -15.573 1.00 94.75 72 TYR A CA 1
ATOM 566 C C . TYR A 1 72 ? 2.944 7.927 -15.573 1.00 94.75 72 TYR A C 1
ATOM 568 O O . TYR A 1 72 ? 1.807 8.399 -15.619 1.00 94.75 72 TYR A O 1
ATOM 576 N N . HIS A 1 73 ? 3.160 6.608 -15.479 1.00 95.44 73 HIS A N 1
ATOM 577 C CA . HIS A 1 73 ? 2.074 5.628 -15.392 1.00 95.44 73 HIS A CA 1
ATOM 578 C C . HIS A 1 73 ? 1.200 5.834 -14.153 1.00 95.44 73 HIS A C 1
ATOM 580 O O . HIS A 1 73 ? -0.023 5.888 -14.279 1.00 95.44 73 HIS A O 1
ATOM 586 N N . PHE A 1 74 ? 1.799 5.974 -12.970 1.00 93.50 74 PHE A N 1
ATOM 587 C CA . PHE A 1 74 ? 1.038 6.123 -11.727 1.00 93.50 74 PHE A CA 1
ATOM 588 C C . PHE A 1 74 ? 0.267 7.453 -11.668 1.00 93.50 74 PHE A C 1
ATOM 590 O O . PHE A 1 74 ? -0.873 7.492 -11.210 1.00 93.50 74 PHE A O 1
ATOM 597 N N . GLU A 1 75 ? 0.813 8.519 -12.253 1.00 92.50 75 GLU A N 1
ATOM 598 C CA . GLU A 1 75 ? 0.130 9.812 -12.365 1.00 92.50 75 GLU A CA 1
ATOM 599 C C . GLU A 1 75 ? -1.075 9.781 -13.324 1.00 92.50 75 GLU A C 1
ATOM 601 O O . GLU A 1 75 ? -2.108 10.396 -13.041 1.00 92.50 75 GLU A O 1
ATOM 606 N N . HIS A 1 76 ? -0.998 9.054 -14.446 1.00 92.88 76 HIS A N 1
ATOM 607 C CA . HIS A 1 76 ? -1.969 9.197 -15.544 1.00 92.88 76 HIS A CA 1
ATOM 608 C C . HIS A 1 76 ? -2.887 7.986 -15.756 1.00 92.88 76 HIS A C 1
ATOM 610 O O . HIS A 1 76 ? -4.030 8.159 -16.185 1.00 92.88 76 HIS A O 1
ATOM 616 N N . HIS A 1 77 ? -2.422 6.772 -15.456 1.00 93.31 77 HIS A N 1
ATOM 617 C CA . HIS A 1 77 ? -3.091 5.518 -15.835 1.00 93.31 77 HIS A CA 1
ATOM 618 C C . HIS A 1 77 ? -3.565 4.675 -14.649 1.00 93.31 77 HIS A C 1
ATOM 620 O O . HIS A 1 77 ? -4.324 3.722 -14.842 1.00 93.31 77 HIS A O 1
ATOM 626 N N . LEU A 1 78 ? -3.161 5.026 -13.427 1.00 90.94 78 LEU A N 1
ATOM 627 C CA . LEU A 1 78 ? -3.640 4.354 -12.226 1.00 90.94 78 LEU A CA 1
ATOM 628 C C . LEU A 1 78 ? -5.151 4.606 -12.016 1.00 90.94 78 LEU A C 1
ATOM 630 O O . LEU A 1 78 ? -5.597 5.749 -12.186 1.00 90.94 78 LEU A O 1
ATOM 634 N N . PRO A 1 79 ? -5.943 3.583 -11.634 1.00 89.56 79 PRO A N 1
ATOM 635 C CA . PRO A 1 79 ? -7.341 3.760 -11.242 1.00 89.56 79 PRO A CA 1
ATOM 636 C C . PRO A 1 79 ? -7.511 4.796 -10.132 1.00 89.56 79 PRO A C 1
ATOM 638 O O . PRO A 1 79 ? -6.635 4.949 -9.278 1.00 89.56 79 PRO A O 1
ATOM 641 N N . ILE A 1 80 ? -8.651 5.487 -10.116 1.00 85.00 80 ILE A N 1
ATOM 642 C CA . ILE A 1 80 ? -8.882 6.605 -9.193 1.00 85.00 80 ILE A CA 1
ATOM 643 C C . ILE A 1 80 ? -8.860 6.145 -7.728 1.00 85.00 80 ILE A C 1
ATOM 645 O O . ILE A 1 80 ? -8.317 6.836 -6.871 1.00 85.00 80 ILE A O 1
ATOM 649 N N . GLU A 1 81 ? -9.357 4.939 -7.452 1.00 79.94 81 GLU A N 1
ATOM 650 C CA . GLU A 1 81 ? -9.358 4.329 -6.123 1.00 79.94 81 GLU A CA 1
ATOM 651 C C . GLU A 1 81 ? -7.933 4.006 -5.660 1.00 79.94 81 GLU A C 1
ATOM 653 O O . GLU A 1 81 ? -7.566 4.243 -4.511 1.00 79.94 81 GLU A O 1
ATOM 658 N N . ALA A 1 82 ? -7.096 3.512 -6.573 1.00 84.69 82 ALA A N 1
ATOM 659 C CA . ALA A 1 82 ? -5.697 3.221 -6.290 1.00 84.69 82 ALA A CA 1
ATOM 660 C C . ALA A 1 82 ? -4.865 4.505 -6.102 1.00 84.69 82 ALA A C 1
ATOM 662 O O . ALA A 1 82 ? -3.913 4.500 -5.323 1.00 84.69 82 ALA A O 1
ATOM 663 N N . LYS A 1 83 ? -5.253 5.628 -6.729 1.00 86.94 83 LYS A N 1
ATOM 664 C CA . LYS A 1 83 ? -4.618 6.938 -6.492 1.00 86.94 83 LYS A CA 1
ATOM 665 C C . LYS A 1 83 ? -4.807 7.443 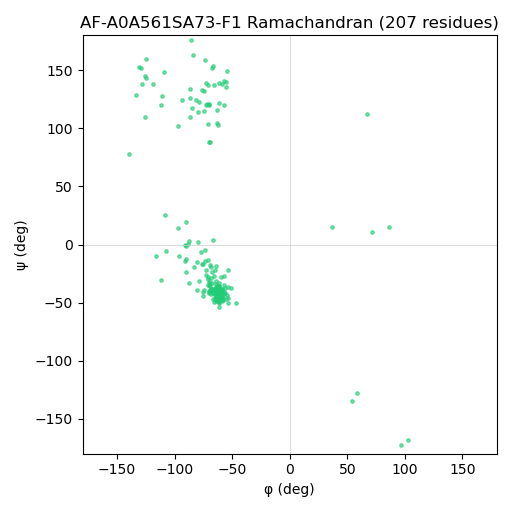-5.063 1.00 86.94 83 LYS A C 1
ATOM 667 O O . LYS A 1 83 ? -3.899 8.067 -4.523 1.00 86.94 83 LYS A O 1
ATOM 672 N N . ALA A 1 84 ? -5.943 7.155 -4.428 1.00 82.31 84 ALA A N 1
ATOM 673 C CA . ALA A 1 84 ? -6.148 7.510 -3.023 1.00 82.31 84 ALA A CA 1
ATOM 674 C C . ALA A 1 84 ? -5.156 6.766 -2.111 1.00 82.31 84 ALA A C 1
ATOM 676 O O . ALA A 1 84 ? -4.520 7.376 -1.253 1.00 82.31 84 ALA A O 1
ATOM 677 N N . GLN A 1 85 ? -4.953 5.467 -2.354 1.00 81.94 85 GLN A N 1
ATOM 678 C CA . GLN A 1 85 ? -3.955 4.668 -1.638 1.00 81.94 85 GLN A CA 1
ATOM 679 C C . GLN A 1 85 ? -2.524 5.154 -1.911 1.00 81.94 85 GLN A C 1
ATOM 681 O O . GLN A 1 85 ? -1.734 5.276 -0.976 1.00 81.94 85 GLN A O 1
ATOM 686 N N . GLN A 1 86 ? -2.199 5.485 -3.165 1.00 86.25 86 GLN A N 1
ATOM 687 C CA . GLN A 1 86 ? -0.921 6.106 -3.521 1.00 86.25 86 GLN A CA 1
ATOM 688 C C . GLN A 1 86 ? -0.675 7.388 -2.714 1.00 86.25 86 GLN A C 1
ATOM 690 O O . GLN A 1 86 ? 0.399 7.542 -2.140 1.00 86.25 86 GLN A O 1
ATOM 695 N N . ALA A 1 87 ? -1.664 8.280 -2.619 1.00 85.12 87 ALA A N 1
ATOM 696 C CA . ALA A 1 87 ? -1.513 9.552 -1.916 1.00 85.12 87 ALA A CA 1
ATOM 697 C C . ALA A 1 87 ? -1.199 9.379 -0.418 1.00 85.12 87 ALA A C 1
ATOM 699 O O . ALA A 1 87 ? -0.461 10.183 0.150 1.00 85.12 87 ALA A O 1
ATOM 700 N N . ILE A 1 88 ? -1.725 8.329 0.225 1.00 78.62 88 ILE A N 1
ATOM 701 C CA . ILE A 1 88 ? -1.397 7.980 1.618 1.00 78.62 88 ILE A CA 1
ATOM 702 C C . ILE A 1 88 ? 0.076 7.564 1.720 1.00 78.62 88 ILE A C 1
ATOM 704 O O . ILE A 1 88 ? 0.824 8.103 2.533 1.00 78.62 88 ILE A O 1
ATOM 708 N N . ILE A 1 89 ? 0.514 6.658 0.842 1.00 81.31 89 ILE A N 1
ATOM 709 C CA . ILE A 1 89 ? 1.895 6.158 0.815 1.00 81.31 89 ILE A CA 1
ATOM 710 C C . ILE A 1 89 ? 2.883 7.295 0.533 1.00 81.31 89 ILE A C 1
ATOM 712 O O . ILE A 1 89 ? 3.922 7.384 1.181 1.00 81.31 89 ILE A O 1
ATOM 716 N N . GLU A 1 90 ? 2.566 8.185 -0.407 1.00 83.31 90 GLU A N 1
ATOM 717 C CA . GLU A 1 90 ? 3.406 9.335 -0.747 1.00 83.31 90 GLU A CA 1
ATOM 718 C C . GLU A 1 90 ? 3.461 10.370 0.379 1.00 83.31 90 GLU A C 1
ATOM 720 O O . GLU A 1 90 ? 4.530 10.904 0.672 1.00 83.31 90 GLU A O 1
ATOM 725 N N . ARG A 1 91 ? 2.342 10.620 1.067 1.00 81.94 91 ARG A N 1
ATOM 726 C CA . ARG A 1 91 ? 2.328 11.494 2.245 1.00 81.94 91 ARG A CA 1
ATOM 727 C C . ARG A 1 91 ? 3.199 10.928 3.358 1.00 81.94 91 ARG A C 1
ATOM 729 O O . ARG A 1 91 ? 3.992 11.667 3.936 1.00 81.94 91 ARG A O 1
ATOM 736 N N . ARG A 1 92 ? 3.102 9.622 3.622 1.00 76.62 92 ARG A N 1
ATOM 737 C CA . ARG A 1 92 ? 3.959 8.950 4.603 1.00 76.62 92 ARG A CA 1
ATOM 738 C C . ARG A 1 92 ? 5.425 8.994 4.189 1.00 76.62 92 ARG A C 1
ATOM 740 O O . ARG A 1 92 ? 6.287 9.299 5.006 1.00 76.62 92 ARG A O 1
ATOM 747 N N . ALA A 1 93 ? 5.704 8.750 2.910 1.00 78.19 93 ALA A N 1
ATOM 748 C CA . ALA A 1 93 ? 7.040 8.901 2.356 1.00 78.19 93 ALA A CA 1
ATOM 749 C C . ALA A 1 93 ? 7.610 10.302 2.608 1.00 78.19 93 ALA A C 1
ATOM 751 O O . ALA A 1 93 ? 8.775 10.422 2.959 1.00 78.19 93 ALA A O 1
ATOM 752 N N . ALA A 1 94 ? 6.804 11.347 2.427 1.00 80.69 94 ALA A N 1
ATOM 753 C CA . ALA A 1 94 ? 7.234 12.716 2.677 1.00 80.69 94 ALA A CA 1
ATOM 754 C C . ALA A 1 94 ? 7.482 12.982 4.173 1.00 80.69 94 ALA A C 1
ATOM 756 O O . ALA A 1 94 ? 8.450 13.652 4.510 1.00 80.69 94 ALA A O 1
ATOM 757 N N . GLN A 1 95 ? 6.650 12.430 5.067 1.00 75.00 95 GLN A N 1
ATOM 758 C CA . GLN A 1 95 ? 6.818 12.564 6.523 1.00 75.00 95 GLN A CA 1
ATOM 759 C C . GLN A 1 95 ? 8.097 11.905 7.044 1.00 75.00 95 GLN A C 1
ATOM 761 O O . GLN A 1 95 ? 8.723 12.425 7.960 1.00 75.00 95 GLN A O 1
ATOM 766 N N . LEU A 1 96 ? 8.466 10.754 6.483 1.00 71.50 96 LEU A N 1
ATOM 767 C CA . LEU A 1 96 ? 9.670 10.027 6.879 1.00 71.50 96 LEU A CA 1
ATOM 768 C C . LEU A 1 96 ? 10.962 10.678 6.338 1.00 71.50 96 LEU A C 1
ATOM 770 O O . LEU A 1 96 ? 12.039 10.390 6.855 1.00 71.50 96 LEU A O 1
ATOM 774 N N . GLY A 1 97 ? 10.872 11.561 5.334 1.00 74.56 97 GLY A N 1
ATOM 775 C CA . GLY A 1 97 ? 12.010 12.320 4.803 1.00 74.56 97 GLY A CA 1
ATOM 776 C C . GLY A 1 97 ? 13.196 11.444 4.372 1.00 74.56 97 GLY A C 1
ATOM 777 O O . GLY A 1 97 ? 13.016 10.408 3.730 1.00 74.56 97 GLY A O 1
ATOM 778 N N . ASP A 1 98 ? 14.408 11.852 4.752 1.00 59.38 98 ASP A N 1
ATOM 779 C CA . ASP A 1 98 ? 15.660 11.151 4.419 1.00 59.38 98 ASP A CA 1
ATOM 780 C C . ASP A 1 98 ? 15.868 9.854 5.223 1.00 59.38 98 ASP A C 1
ATOM 782 O O . ASP A 1 98 ? 16.669 9.007 4.833 1.00 59.38 98 ASP A O 1
ATOM 786 N N . ALA A 1 99 ? 15.107 9.634 6.304 1.00 61.62 99 ALA A N 1
ATOM 787 C CA . ALA A 1 99 ? 15.222 8.416 7.114 1.00 61.62 99 ALA A CA 1
ATOM 788 C C . ALA A 1 99 ? 14.834 7.147 6.328 1.00 61.62 99 ALA A C 1
ATOM 790 O O . ALA A 1 99 ? 15.204 6.031 6.681 1.00 61.62 99 ALA A O 1
ATOM 791 N N . ILE A 1 100 ? 14.106 7.298 5.220 1.00 59.38 100 ILE A N 1
ATOM 792 C CA . ILE A 1 100 ? 13.734 6.202 4.317 1.00 59.38 100 ILE A CA 1
ATOM 793 C C . ILE A 1 100 ? 14.936 5.501 3.695 1.00 59.38 100 ILE A C 1
ATOM 795 O O . ILE A 1 100 ? 14.871 4.286 3.507 1.00 59.38 100 ILE A O 1
ATOM 799 N N . ASP A 1 101 ? 16.005 6.234 3.374 1.00 58.38 101 ASP A N 1
ATOM 800 C CA . ASP A 1 101 ? 17.203 5.616 2.798 1.00 58.38 101 ASP A CA 1
ATOM 801 C C . ASP A 1 101 ? 17.868 4.658 3.809 1.00 58.38 101 ASP A C 1
ATOM 803 O O . ASP A 1 101 ? 18.533 3.703 3.410 1.00 58.38 101 ASP A O 1
ATOM 807 N N . GLU A 1 102 ? 17.603 4.847 5.107 1.00 54.59 102 GLU A N 1
ATOM 808 C CA . GLU A 1 102 ? 18.096 4.017 6.209 1.00 54.59 102 GLU A CA 1
ATOM 809 C C . GLU A 1 102 ? 17.186 2.805 6.511 1.00 54.59 102 GLU A C 1
ATOM 811 O O . GLU A 1 102 ? 17.678 1.729 6.855 1.00 54.59 102 GLU A O 1
ATOM 816 N N . TYR A 1 103 ? 15.862 2.931 6.329 1.00 51.84 103 TYR A N 1
ATOM 817 C CA . TYR A 1 103 ? 14.878 1.872 6.637 1.00 51.84 103 TYR A CA 1
ATOM 818 C C . TYR A 1 103 ? 14.564 0.906 5.473 1.00 51.84 103 TYR A C 1
ATOM 820 O O . TYR A 1 103 ? 13.817 -0.061 5.654 1.00 51.84 103 TYR A O 1
ATOM 828 N N . GLY A 1 104 ? 15.171 1.104 4.300 1.00 61.06 104 GLY A N 1
ATOM 829 C CA . GLY A 1 104 ? 15.166 0.145 3.191 1.00 61.06 104 GLY A CA 1
ATOM 830 C C . GLY A 1 104 ? 14.103 0.380 2.108 1.00 61.06 104 GLY A C 1
ATOM 831 O O . GLY A 1 104 ? 13.392 1.377 2.064 1.00 61.06 104 GLY A O 1
ATOM 832 N N . ASP A 1 105 ? 14.001 -0.575 1.182 1.00 71.50 105 ASP A N 1
ATOM 833 C CA . ASP A 1 105 ? 13.281 -0.472 -0.101 1.00 71.50 105 ASP A CA 1
ATOM 834 C C . ASP A 1 105 ? 11.729 -0.328 -0.006 1.00 71.50 105 ASP A C 1
ATOM 836 O O . ASP A 1 105 ? 11.040 -0.299 -1.038 1.00 71.50 105 ASP A O 1
ATOM 840 N N . ARG A 1 106 ? 11.150 -0.224 1.205 1.00 70.75 106 ARG A N 1
ATOM 841 C CA . ARG A 1 106 ? 9.695 -0.215 1.456 1.00 70.75 106 ARG A CA 1
ATOM 842 C C . ARG A 1 106 ? 9.262 0.894 2.426 1.00 70.75 106 ARG A C 1
ATOM 844 O O . ARG A 1 106 ? 9.756 0.994 3.536 1.00 70.75 106 ARG A O 1
ATOM 851 N N . VAL A 1 107 ? 8.266 1.675 2.008 1.00 64.75 107 VAL A N 1
ATOM 852 C CA . VAL A 1 107 ? 7.665 2.813 2.739 1.00 64.75 107 VAL A CA 1
ATOM 853 C C . VAL A 1 107 ? 6.492 2.399 3.615 1.00 64.75 107 VAL A C 1
ATOM 855 O O . VAL A 1 107 ? 6.137 3.108 4.550 1.00 64.75 107 VAL A O 1
ATOM 858 N N . ALA A 1 108 ? 5.844 1.280 3.287 1.00 62.06 108 ALA A N 1
ATOM 859 C CA . ALA A 1 108 ? 4.710 0.788 4.055 1.00 62.06 108 ALA A CA 1
ATOM 860 C C . ALA A 1 108 ? 5.188 0.267 5.419 1.00 62.06 108 ALA A C 1
ATOM 862 O O . ALA A 1 108 ? 5.504 -0.914 5.567 1.00 62.06 108 ALA A O 1
ATOM 863 N N . ASP A 1 109 ? 5.254 1.172 6.392 1.00 66.75 109 ASP A N 1
ATOM 864 C CA . ASP A 1 109 ? 5.440 0.873 7.803 1.00 66.75 109 ASP A CA 1
ATOM 865 C C . ASP A 1 109 ? 4.090 0.573 8.484 1.00 66.75 109 ASP A C 1
ATOM 867 O O . ASP A 1 109 ? 3.014 0.618 7.878 1.00 66.75 109 ASP A O 1
ATOM 871 N N . HIS A 1 110 ? 4.147 0.210 9.765 1.00 58.66 110 HIS A N 1
ATOM 872 C CA . HIS A 1 110 ? 2.963 -0.105 10.564 1.00 58.66 110 HIS A CA 1
ATOM 873 C C . HIS A 1 110 ? 1.984 1.079 10.660 1.00 58.66 110 HIS A C 1
ATOM 875 O O . HIS A 1 110 ? 0.778 0.856 10.760 1.00 58.66 110 HIS A O 1
ATOM 881 N N . LEU A 1 111 ? 2.477 2.318 10.565 1.00 60.53 111 LEU A N 1
ATOM 882 C CA . LEU A 1 111 ? 1.652 3.524 10.578 1.00 60.53 111 LEU A CA 1
ATOM 883 C C . LEU A 1 111 ? 0.930 3.727 9.239 1.00 60.53 111 LEU A C 1
ATOM 885 O O . LEU A 1 111 ? -0.278 3.941 9.241 1.00 60.53 111 LEU A O 1
ATOM 889 N N . ALA A 1 112 ? 1.601 3.544 8.099 1.00 58.34 112 ALA A N 1
ATOM 890 C CA . ALA A 1 112 ? 0.958 3.558 6.782 1.00 58.34 112 ALA A CA 1
ATOM 891 C C . ALA A 1 112 ? -0.113 2.463 6.651 1.00 58.34 112 ALA A C 1
ATOM 893 O O . ALA A 1 112 ? -1.191 2.688 6.098 1.00 58.34 112 ALA A O 1
ATOM 894 N N . ALA A 1 113 ? 0.172 1.266 7.175 1.00 59.09 113 ALA A N 1
ATOM 895 C CA . ALA A 1 113 ? -0.787 0.165 7.201 1.00 59.09 113 ALA A CA 1
ATOM 896 C C . ALA A 1 113 ? -2.014 0.500 8.067 1.00 59.09 113 ALA A C 1
ATOM 898 O O . ALA A 1 113 ? -3.147 0.199 7.674 1.00 59.09 113 ALA A O 1
ATOM 899 N N . LEU A 1 114 ? -1.803 1.152 9.214 1.00 57.97 114 LEU A N 1
ATOM 900 C CA . LEU A 1 114 ? -2.876 1.627 10.084 1.00 57.97 114 LEU A CA 1
ATOM 901 C C . LEU A 1 114 ? -3.728 2.698 9.388 1.00 57.97 114 LEU A C 1
ATOM 903 O O . LEU A 1 114 ? -4.949 2.563 9.353 1.00 57.97 114 LEU A O 1
ATOM 907 N N . GLU A 1 115 ? -3.110 3.708 8.773 1.00 61.69 115 GLU A N 1
ATOM 908 C CA . GLU A 1 115 ? -3.814 4.762 8.028 1.00 61.69 115 GLU A CA 1
ATOM 909 C C . GLU A 1 115 ? -4.658 4.193 6.882 1.00 61.69 115 GLU A C 1
ATOM 911 O O . GLU A 1 115 ? -5.828 4.554 6.728 1.00 61.69 115 GLU A O 1
ATOM 916 N N . LEU A 1 116 ? -4.106 3.253 6.109 1.00 60.84 116 LEU A N 1
ATOM 917 C CA . LEU A 1 116 ? -4.838 2.593 5.030 1.00 60.84 116 LEU A CA 1
ATOM 918 C C . LEU A 1 116 ? -6.030 1.789 5.566 1.00 60.84 116 LEU A C 1
ATOM 920 O O . LEU A 1 116 ? -7.116 1.831 4.988 1.00 60.84 116 LEU A O 1
ATOM 924 N N . THR A 1 117 ? -5.845 1.089 6.687 1.00 62.84 117 THR A N 1
ATOM 925 C CA . THR A 1 117 ? -6.911 0.327 7.352 1.00 62.84 117 THR A CA 1
ATOM 926 C C . THR A 1 117 ? -8.033 1.251 7.829 1.00 62.84 117 THR A C 1
ATOM 928 O O . THR A 1 117 ? -9.207 0.964 7.595 1.00 62.84 117 THR A O 1
ATOM 931 N N . ILE A 1 118 ? -7.684 2.389 8.437 1.00 65.31 118 ILE A N 1
ATOM 932 C CA . ILE A 1 118 ? -8.643 3.410 8.878 1.00 65.31 118 ILE A CA 1
ATOM 933 C C . ILE A 1 118 ? -9.410 3.978 7.677 1.00 65.31 118 ILE A C 1
ATOM 935 O O . ILE A 1 118 ? -10.641 4.013 7.703 1.00 65.31 118 ILE A O 1
ATOM 939 N N . SER A 1 119 ? -8.711 4.359 6.602 1.00 62.94 119 SER A N 1
ATOM 940 C CA . SER A 1 119 ? -9.333 4.888 5.380 1.00 62.94 119 SER A CA 1
ATOM 941 C C . SER A 1 119 ? -10.322 3.892 4.770 1.00 62.94 119 SER A C 1
ATOM 943 O O . SER A 1 119 ? -11.452 4.254 4.451 1.00 62.94 119 SER A O 1
ATOM 945 N N . GLN A 1 120 ? -9.936 2.617 4.657 1.00 64.06 120 GLN A N 1
ATOM 946 C CA . GLN A 1 120 ? -10.828 1.569 4.153 1.00 64.06 120 GLN A CA 1
ATOM 947 C C . GLN A 1 120 ? -12.030 1.346 5.077 1.00 64.06 120 GLN A C 1
ATOM 949 O O . GLN A 1 120 ? -13.136 1.098 4.596 1.00 64.06 120 GLN A O 1
ATOM 954 N N . GLY A 1 121 ? -11.830 1.446 6.394 1.00 65.00 121 GLY A N 1
ATOM 955 C CA . GLY A 1 121 ? -12.905 1.405 7.381 1.00 65.00 121 GLY A CA 1
ATOM 956 C C . GLY A 1 121 ? -13.941 2.505 7.146 1.00 65.00 121 GLY A C 1
ATOM 957 O O . GLY A 1 121 ? -15.134 2.207 7.071 1.00 65.00 121 GLY A O 1
ATOM 958 N N . PHE A 1 122 ? -13.496 3.750 6.945 1.00 63.72 122 PHE A N 1
ATOM 959 C CA . PHE A 1 122 ? -14.379 4.877 6.627 1.00 63.72 122 PHE A CA 1
ATOM 960 C C . PHE A 1 122 ? -15.112 4.701 5.296 1.00 63.72 122 PHE A C 1
ATOM 962 O O . PHE A 1 122 ? -16.316 4.943 5.238 1.00 63.72 122 PHE A O 1
ATOM 969 N N . ASP A 1 123 ? -14.442 4.218 4.250 1.00 62.19 123 ASP A N 1
ATOM 970 C CA . ASP A 1 123 ? -15.096 3.975 2.959 1.00 62.19 123 ASP A CA 1
ATOM 971 C C . ASP A 1 123 ? -16.193 2.908 3.061 1.00 62.19 123 ASP A C 1
ATOM 973 O O . ASP A 1 123 ? -17.262 3.025 2.460 1.00 62.19 123 ASP A O 1
ATOM 977 N N . ARG A 1 124 ? -15.933 1.830 3.807 1.00 65.81 124 ARG A N 1
ATOM 978 C CA . ARG A 1 124 ? -16.914 0.759 4.030 1.00 65.81 124 ARG A CA 1
ATOM 979 C C . ARG A 1 124 ? -18.070 1.225 4.914 1.00 65.81 124 ARG A C 1
ATOM 981 O O . ARG A 1 124 ? -19.210 0.835 4.671 1.00 65.81 124 ARG A O 1
ATOM 988 N N . LEU A 1 125 ? -17.794 2.085 5.894 1.00 63.59 125 LEU A N 1
ATOM 989 C CA . LEU A 1 125 ? -18.815 2.763 6.690 1.00 63.59 125 LEU A CA 1
ATOM 990 C C . LEU A 1 125 ? -19.701 3.658 5.813 1.00 63.59 125 LEU A C 1
ATOM 992 O O . LEU A 1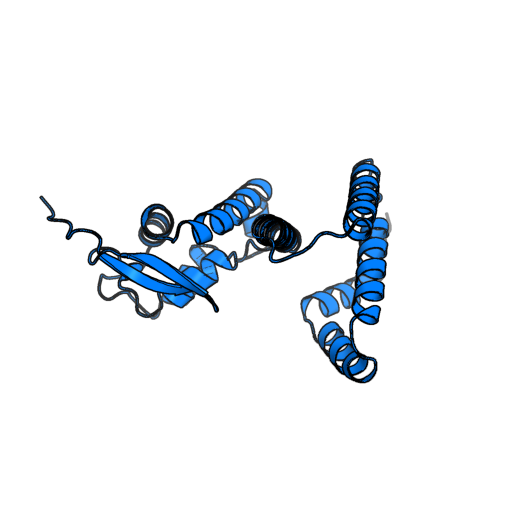 125 ? -20.923 3.565 5.882 1.00 63.59 125 LEU A O 1
ATOM 996 N N . HIS A 1 126 ? -19.103 4.476 4.945 1.00 60.84 126 HIS A N 1
ATOM 997 C CA . HIS A 1 126 ? -19.838 5.378 4.057 1.00 60.84 126 HIS A CA 1
ATOM 998 C C . HIS A 1 126 ? -20.707 4.622 3.042 1.00 60.84 126 HIS A C 1
ATOM 1000 O O . HIS A 1 126 ? -21.834 5.024 2.766 1.00 60.84 126 HIS A O 1
ATOM 1006 N N . ARG A 1 127 ? -20.221 3.479 2.540 1.00 68.75 127 ARG A N 1
ATOM 1007 C CA . ARG A 1 127 ? -20.983 2.571 1.664 1.00 68.75 127 ARG A CA 1
ATOM 1008 C C . ARG A 1 127 ? -22.062 1.755 2.386 1.00 68.75 127 ARG A C 1
ATOM 1010 O O . ARG A 1 127 ? -22.799 1.023 1.733 1.00 68.75 127 ARG A O 1
ATOM 1017 N N . GLY A 1 128 ? -22.157 1.847 3.714 1.00 72.75 128 GLY A N 1
ATOM 1018 C CA . GLY A 1 128 ? -23.101 1.067 4.518 1.00 72.75 128 GLY A CA 1
ATOM 1019 C C . GLY A 1 128 ? -22.759 -0.425 4.625 1.00 72.75 128 GLY A C 1
ATOM 1020 O O . GLY A 1 128 ? -23.573 -1.202 5.120 1.00 72.75 128 GLY A O 1
ATOM 1021 N N . GLU A 1 129 ? -21.564 -0.837 4.189 1.00 73.88 129 GLU A N 1
ATOM 1022 C CA . GLU A 1 129 ? -21.062 -2.213 4.318 1.00 73.88 129 GLU A CA 1
ATOM 1023 C C . GLU A 1 129 ? -20.671 -2.543 5.764 1.00 73.88 129 GLU A C 1
ATOM 1025 O O . GLU A 1 129 ? -20.686 -3.705 6.171 1.00 73.88 129 GLU A O 1
ATOM 1030 N N . ILE A 1 130 ? -20.306 -1.520 6.541 1.00 74.25 130 ILE A N 1
ATOM 1031 C CA . ILE A 1 130 ? -20.101 -1.601 7.986 1.00 74.25 130 ILE A CA 1
ATOM 1032 C C . ILE A 1 130 ? -21.203 -0.781 8.649 1.00 74.25 130 ILE A C 1
ATOM 1034 O O . ILE A 1 130 ? -21.299 0.428 8.442 1.00 74.25 130 ILE A O 1
ATOM 1038 N N . LYS A 1 131 ? -22.020 -1.429 9.483 1.00 72.69 131 LYS A N 1
ATOM 1039 C CA . LYS A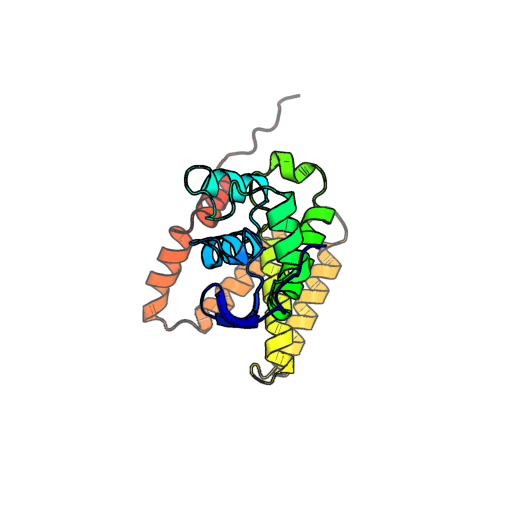 1 131 ? -22.915 -0.723 10.401 1.00 72.69 131 LYS A CA 1
ATOM 1040 C C . LYS A 1 131 ? -22.152 -0.410 11.679 1.00 72.69 131 LYS A C 1
ATOM 1042 O O . LYS A 1 131 ? -21.866 -1.315 12.453 1.00 72.69 131 LYS A O 1
ATOM 1047 N N . VAL A 1 132 ? -21.859 0.869 11.894 1.00 57.50 132 VAL A N 1
ATOM 1048 C CA . VAL A 1 132 ? -21.354 1.356 13.182 1.00 57.50 132 VAL A CA 1
ATOM 1049 C C . VAL A 1 132 ? -22.483 1.288 14.195 1.00 57.50 132 VAL A C 1
ATOM 1051 O O . VAL A 1 132 ? -23.544 1.890 14.021 1.00 57.50 132 VAL A O 1
ATOM 1054 N N . THR A 1 133 ? -22.257 0.519 15.249 1.00 64.50 133 THR A N 1
ATOM 1055 C CA . THR A 1 133 ? -23.139 0.485 16.408 1.00 64.50 133 THR A CA 1
ATOM 1056 C C . THR A 1 133 ? -22.786 1.627 17.361 1.00 64.50 133 THR A C 1
ATOM 1058 O O . THR A 1 133 ? -21.690 2.188 17.317 1.00 64.50 133 THR A O 1
ATOM 1061 N N . GLY A 1 134 ? -23.692 1.959 18.286 1.00 43.47 134 GLY A N 1
ATOM 1062 C CA . GLY A 1 134 ? -23.371 2.908 19.360 1.00 43.47 134 GLY A CA 1
ATOM 1063 C C . GLY A 1 134 ? -22.155 2.478 20.202 1.00 43.47 134 GLY A C 1
ATOM 1064 O O . GLY A 1 134 ? -21.438 3.332 20.718 1.00 43.47 134 GLY A O 1
ATOM 1065 N N . GLY A 1 135 ? -21.879 1.169 20.293 1.00 49.94 135 GLY A N 1
ATOM 1066 C CA . GLY A 1 135 ? -20.703 0.626 20.979 1.00 49.94 135 GLY A CA 1
ATOM 1067 C C . GLY A 1 135 ? -19.388 0.927 20.257 1.00 49.94 135 GLY A C 1
ATOM 1068 O O . GLY A 1 135 ? -18.407 1.295 20.902 1.00 49.94 135 GLY A O 1
ATOM 1069 N N . ASP A 1 136 ? -19.378 0.857 18.925 1.00 52.59 136 ASP A N 1
ATOM 1070 C CA . ASP A 1 136 ? -18.191 1.162 18.115 1.00 52.59 136 ASP A CA 1
ATOM 1071 C C . ASP A 1 136 ? -17.806 2.642 18.225 1.00 52.59 136 ASP A C 1
ATOM 1073 O O . ASP A 1 136 ? -16.628 2.972 18.362 1.00 52.59 136 ASP A O 1
ATOM 1077 N N . LEU A 1 137 ? -18.803 3.536 18.259 1.00 43.09 137 LEU A N 1
ATOM 1078 C CA . LEU A 1 137 ? -18.592 4.970 18.467 1.00 43.09 137 LEU A CA 1
ATOM 1079 C C . LEU A 1 137 ? -17.969 5.261 19.842 1.00 43.09 137 LEU A C 1
ATOM 1081 O O . LEU A 1 137 ? -17.003 6.016 19.936 1.00 43.09 137 LEU A O 1
ATOM 1085 N N . LEU A 1 138 ? -18.479 4.635 20.908 1.00 43.44 138 LEU A N 1
ATOM 1086 C CA . LEU A 1 138 ? -17.924 4.787 22.258 1.00 43.44 138 LEU A CA 1
ATOM 1087 C C . LEU A 1 138 ? -16.482 4.268 22.353 1.00 43.44 138 LEU A C 1
ATOM 1089 O O . LEU A 1 138 ? -15.651 4.882 23.025 1.00 43.44 138 LEU A O 1
ATOM 1093 N N . ASN A 1 139 ? -16.166 3.168 21.668 1.00 57.06 139 ASN A N 1
ATOM 1094 C CA . ASN A 1 139 ? -14.810 2.619 21.625 1.00 57.06 139 ASN A CA 1
ATOM 1095 C C . ASN A 1 139 ? -13.849 3.510 20.826 1.00 57.06 139 ASN A C 1
ATOM 1097 O O . ASN A 1 139 ? -12.721 3.727 21.265 1.00 57.06 139 ASN A O 1
ATOM 1101 N N . ALA A 1 140 ? -14.297 4.084 19.708 1.00 51.47 140 ALA A N 1
ATOM 1102 C CA . ALA A 1 140 ? -13.505 5.034 18.929 1.00 51.47 140 ALA A CA 1
ATOM 1103 C C . ALA A 1 140 ? -13.201 6.320 19.718 1.00 51.47 140 ALA A C 1
ATOM 1105 O O . ALA A 1 140 ? -12.069 6.799 19.689 1.00 51.47 140 ALA A O 1
ATOM 1106 N N . ILE A 1 141 ? -14.175 6.847 20.473 1.00 45.12 141 ILE A N 1
ATOM 1107 C CA . ILE A 1 141 ? -13.980 8.013 21.352 1.00 45.12 141 ILE A CA 1
ATOM 1108 C C . ILE A 1 141 ? -12.932 7.712 22.432 1.00 45.12 141 ILE A C 1
ATOM 1110 O O . ILE A 1 141 ? -12.032 8.521 22.646 1.00 45.12 141 ILE A O 1
ATOM 1114 N N . LYS A 1 142 ? -13.006 6.538 23.075 1.00 57.62 142 LYS A N 1
ATOM 1115 C CA . LYS A 1 142 ? -12.011 6.112 24.075 1.00 57.62 142 LYS A CA 1
ATOM 1116 C C . LYS A 1 142 ? -10.614 5.986 23.479 1.00 57.62 142 LYS A C 1
ATOM 1118 O O . LYS A 1 142 ? -9.664 6.474 24.076 1.00 57.62 142 LYS A O 1
ATOM 1123 N N . LEU A 1 143 ? -10.497 5.367 22.305 1.00 62.97 143 LEU A N 1
ATOM 1124 C CA . LEU A 1 143 ? -9.209 5.189 21.643 1.00 62.97 143 LEU A CA 1
ATOM 1125 C C . LEU A 1 143 ? -8.602 6.533 21.225 1.00 62.97 143 LEU A C 1
ATOM 1127 O O . LEU A 1 143 ? -7.421 6.763 21.454 1.00 62.97 143 LEU A O 1
ATOM 1131 N N . LYS A 1 144 ? -9.408 7.447 20.668 1.00 50.84 144 LYS A N 1
ATOM 1132 C CA . LYS A 1 144 ? -8.950 8.800 20.329 1.00 50.84 144 LYS A CA 1
ATOM 1133 C C . LYS A 1 144 ? -8.461 9.547 21.570 1.00 50.84 144 LYS A C 1
ATOM 1135 O O . LYS A 1 144 ? -7.401 10.152 21.521 1.00 50.84 144 LYS A O 1
ATOM 1140 N N . HIS A 1 145 ? -9.205 9.477 22.672 1.00 53.56 145 HIS A N 1
ATOM 1141 C CA . HIS A 1 145 ? -8.813 10.120 23.924 1.00 53.56 145 HIS A CA 1
ATOM 1142 C C . HIS A 1 145 ? -7.486 9.566 24.462 1.00 53.56 145 HIS A C 1
ATOM 1144 O O . HIS A 1 145 ? -6.621 10.347 24.830 1.00 53.56 145 HIS A O 1
ATOM 1150 N N . GLN A 1 146 ? -7.288 8.245 24.402 1.00 60.31 146 GLN A N 1
ATOM 1151 C CA . GLN A 1 146 ? -6.024 7.599 24.777 1.00 60.31 146 GLN A CA 1
ATOM 1152 C C . GLN A 1 146 ? -4.854 8.035 23.888 1.00 60.31 146 GLN A C 1
ATOM 1154 O O . GLN A 1 146 ? -3.753 8.233 24.390 1.00 60.31 146 GLN A O 1
ATOM 1159 N N . ILE A 1 147 ? -5.090 8.203 22.582 1.00 55.25 147 ILE A N 1
ATOM 1160 C CA . ILE A 1 147 ? -4.074 8.699 21.644 1.00 55.25 147 ILE A CA 1
ATOM 1161 C C . ILE A 1 147 ? -3.722 10.159 21.958 1.00 55.25 147 ILE A C 1
ATOM 1163 O O . ILE A 1 147 ? -2.544 10.496 22.059 1.00 55.25 147 ILE A O 1
ATOM 1167 N N . ASP A 1 148 ? -4.728 11.012 22.157 1.00 51.66 148 ASP A N 1
ATOM 1168 C CA . ASP A 1 148 ? -4.536 12.428 22.488 1.00 51.66 148 ASP A CA 1
ATOM 1169 C C . ASP A 1 148 ? -3.794 12.603 23.829 1.00 51.66 148 ASP A C 1
ATOM 1171 O O . ASP A 1 148 ? -2.957 13.494 23.951 1.00 51.66 148 ASP A O 1
ATOM 1175 N N . GLU A 1 149 ? -4.051 11.734 24.814 1.00 61.00 149 GLU A N 1
ATOM 1176 C CA . GLU A 1 149 ? -3.323 11.700 26.091 1.00 61.00 149 GLU A CA 1
ATOM 1177 C C . GLU A 1 149 ? -1.877 11.204 25.932 1.00 61.00 149 GLU A C 1
ATOM 1179 O O . GLU A 1 149 ? -0.984 11.705 26.609 1.00 61.00 149 GLU A O 1
ATOM 1184 N N . SER A 1 150 ? -1.617 10.262 25.018 1.00 56.31 150 SER A N 1
ATOM 1185 C CA . SER A 1 150 ? -0.267 9.725 24.775 1.00 56.31 150 SER A CA 1
ATOM 1186 C C . SER A 1 150 ? 0.660 10.643 23.970 1.00 56.31 150 SER A C 1
ATOM 1188 O O . SER A 1 150 ? 1.872 10.458 23.999 1.00 56.31 150 SER A O 1
ATOM 1190 N N . LEU A 1 151 ? 0.118 11.650 23.277 1.00 55.56 151 LEU A N 1
ATOM 1191 C CA . LEU A 1 151 ? 0.903 12.607 22.485 1.00 55.56 151 LEU A CA 1
ATOM 1192 C C . LEU A 1 151 ? 1.613 13.681 23.337 1.00 55.56 151 LEU A C 1
ATOM 1194 O O . LEU A 1 151 ? 2.406 14.456 22.801 1.00 55.56 151 LEU A O 1
ATOM 1198 N N . GLY A 1 152 ? 1.363 13.726 24.650 1.00 47.69 152 GLY A N 1
ATOM 1199 C CA . GLY A 1 152 ? 2.120 14.535 25.605 1.00 47.69 152 GLY A CA 1
ATOM 1200 C C . GLY A 1 152 ? 3.205 13.712 26.305 1.00 47.69 152 GLY A C 1
ATOM 1201 O O . GLY A 1 152 ? 2.898 12.991 27.242 1.00 47.69 152 GLY A O 1
ATOM 1202 N N . GLU A 1 153 ? 4.459 13.870 25.874 1.00 51.88 153 GLU A N 1
ATOM 1203 C CA . GLU A 1 153 ? 5.700 13.408 26.537 1.00 51.88 153 GLU A CA 1
ATOM 1204 C C . GLU A 1 153 ? 5.938 11.880 26.645 1.00 51.88 153 GLU A C 1
ATOM 1206 O O . GLU A 1 153 ? 5.268 11.173 27.386 1.00 51.88 153 GLU A O 1
ATOM 1211 N N . ASP A 1 154 ? 6.957 11.393 25.914 1.00 50.84 154 ASP A N 1
ATOM 1212 C CA . ASP A 1 154 ? 7.859 10.220 26.104 1.00 50.84 154 ASP A CA 1
ATOM 1213 C C . ASP A 1 154 ? 7.336 8.885 26.710 1.00 50.84 154 ASP A C 1
ATOM 1215 O O . ASP A 1 154 ? 8.112 8.000 27.076 1.00 50.84 154 ASP A O 1
ATOM 1219 N N . THR A 1 155 ? 6.020 8.671 26.780 1.00 48.84 155 THR A N 1
ATOM 1220 C CA . THR A 1 155 ? 5.396 7.539 27.500 1.00 48.84 155 THR A CA 1
ATOM 1221 C C . THR A 1 155 ? 4.790 6.484 26.560 1.00 48.84 155 THR A C 1
ATOM 1223 O O . THR A 1 155 ? 3.870 5.743 26.911 1.00 48.84 155 THR A O 1
ATOM 1226 N N . ASP A 1 156 ? 5.305 6.387 25.336 1.00 57.62 156 ASP A N 1
ATOM 1227 C CA . ASP A 1 156 ? 4.546 5.819 24.214 1.00 57.62 156 ASP A CA 1
ATOM 1228 C C . ASP A 1 156 ? 4.494 4.271 24.206 1.00 57.62 156 ASP A C 1
ATOM 1230 O O . ASP A 1 156 ? 3.503 3.645 23.833 1.00 57.62 156 ASP A O 1
ATOM 1234 N N . SER A 1 157 ? 5.526 3.582 24.703 1.00 54.84 157 SER A N 1
ATOM 1235 C CA . SER A 1 157 ? 5.589 2.111 24.576 1.00 54.84 157 SER A CA 1
ATOM 1236 C C . SER A 1 157 ? 4.534 1.349 25.397 1.00 54.84 157 SER A C 1
ATOM 1238 O O . SER A 1 157 ? 4.117 0.256 24.998 1.00 54.84 157 SER A O 1
ATOM 1240 N N . GLN A 1 158 ? 4.080 1.895 26.533 1.00 53.06 158 GLN A N 1
ATOM 1241 C CA . GLN A 1 158 ? 3.093 1.220 27.383 1.00 53.06 158 GLN A CA 1
ATOM 1242 C C . GLN A 1 158 ? 1.666 1.380 26.862 1.00 53.06 158 GLN A C 1
ATOM 1244 O O . GLN A 1 158 ? 0.917 0.400 26.864 1.00 53.06 158 GLN A O 1
ATOM 1249 N N . VAL A 1 159 ? 1.313 2.563 26.352 1.00 58.16 159 VAL A N 1
ATOM 1250 C CA . VAL A 1 159 ? -0.018 2.829 25.789 1.00 58.16 159 VAL A CA 1
ATOM 1251 C C . VAL A 1 159 ? -0.239 1.981 24.539 1.00 58.16 159 VAL A C 1
ATOM 1253 O O . VAL A 1 159 ? -1.236 1.263 24.454 1.00 58.16 159 VAL A O 1
ATOM 1256 N N . TRP A 1 160 ? 0.735 1.939 23.625 1.00 59.44 160 TRP A N 1
ATOM 1257 C CA . TRP A 1 160 ? 0.659 1.081 22.439 1.00 59.44 160 TRP A CA 1
ATOM 1258 C C . TRP A 1 160 ? 0.599 -0.407 22.783 1.00 59.44 160 TRP A C 1
ATOM 1260 O O . TRP A 1 160 ? -0.174 -1.157 22.180 1.00 59.44 160 TRP A O 1
ATOM 1270 N N . ARG A 1 161 ? 1.357 -0.854 23.792 1.00 59.22 161 ARG A N 1
ATOM 1271 C CA . ARG A 1 161 ? 1.289 -2.239 24.277 1.00 59.22 161 ARG A CA 1
ATOM 1272 C C . ARG A 1 161 ? -0.092 -2.566 24.846 1.00 59.22 161 ARG A C 1
ATOM 1274 O O . ARG A 1 161 ? -0.612 -3.654 24.592 1.00 59.22 161 ARG A O 1
ATOM 1281 N N . GLN A 1 162 ? -0.696 -1.640 25.585 1.00 57.00 162 GLN A N 1
ATOM 1282 C CA . GLN A 1 162 ? -2.023 -1.816 26.164 1.00 57.00 162 GLN A CA 1
ATOM 1283 C C . GLN A 1 162 ? -3.117 -1.804 25.089 1.00 57.00 162 GLN A C 1
ATOM 1285 O O . GLN A 1 162 ? -3.988 -2.675 25.109 1.00 57.00 162 GLN A O 1
ATOM 1290 N N . ALA A 1 163 ? -3.031 -0.905 24.106 1.00 61.91 163 ALA A N 1
ATOM 1291 C CA . ALA A 1 163 ? -3.930 -0.863 22.955 1.00 61.91 163 ALA A CA 1
ATOM 1292 C C . ALA A 1 163 ? -3.857 -2.160 22.134 1.00 61.91 163 ALA A C 1
ATOM 1294 O O . ALA A 1 163 ? -4.889 -2.764 21.835 1.00 61.91 163 ALA A O 1
ATOM 1295 N N . LEU A 1 164 ? -2.646 -2.657 21.856 1.00 65.81 164 LEU A N 1
ATOM 1296 C CA . LEU A 1 164 ? -2.441 -3.934 21.172 1.00 65.81 164 LEU A CA 1
ATOM 1297 C C . LEU A 1 164 ? -3.010 -5.110 21.979 1.00 65.81 164 LEU A C 1
ATOM 1299 O O . LEU A 1 164 ? -3.655 -5.989 21.412 1.00 65.81 164 LEU A O 1
ATOM 1303 N N . MET A 1 165 ? -2.824 -5.126 23.301 1.00 67.00 165 MET A N 1
ATOM 1304 C CA . MET A 1 165 ? -3.392 -6.165 24.164 1.00 67.00 165 MET A CA 1
ATOM 1305 C C . MET A 1 165 ? -4.922 -6.149 24.191 1.00 67.00 165 MET A C 1
ATOM 1307 O O . MET A 1 165 ? -5.542 -7.213 24.166 1.00 67.00 165 MET A O 1
ATOM 1311 N N . ILE A 1 166 ? -5.535 -4.964 24.239 1.00 66.44 166 ILE A N 1
ATOM 1312 C CA . ILE A 1 166 ? -6.993 -4.814 24.169 1.00 66.44 166 ILE A CA 1
ATOM 1313 C C . ILE A 1 166 ? -7.491 -5.299 22.808 1.00 66.44 166 ILE A C 1
ATOM 1315 O O . ILE A 1 166 ? -8.428 -6.092 22.752 1.00 66.44 166 ILE A O 1
ATOM 1319 N N . HIS A 1 167 ? -6.826 -4.897 21.726 1.00 72.00 167 HIS A N 1
ATOM 1320 C CA . HIS A 1 167 ? -7.159 -5.343 20.380 1.00 72.00 167 HIS A CA 1
ATOM 1321 C C . HIS A 1 167 ? -7.072 -6.871 20.240 1.00 72.00 167 HIS A C 1
ATOM 1323 O O . HIS A 1 167 ? -8.016 -7.492 19.761 1.00 72.00 167 HIS A O 1
ATOM 1329 N N . MET A 1 168 ? -5.993 -7.496 20.727 1.00 69.62 168 MET A N 1
ATOM 1330 C CA . MET A 1 168 ? -5.828 -8.956 20.707 1.00 69.62 168 MET A CA 1
ATOM 1331 C C . MET A 1 168 ? -6.888 -9.673 21.551 1.00 69.62 168 MET A C 1
ATOM 1333 O O . MET A 1 168 ? -7.406 -10.706 21.133 1.00 69.62 168 MET A O 1
ATOM 1337 N N . ARG A 1 169 ? -7.248 -9.126 22.720 1.00 74.06 169 ARG A N 1
ATOM 1338 C CA . ARG A 1 169 ? -8.322 -9.679 23.557 1.00 74.06 169 ARG A CA 1
ATOM 1339 C C . ARG A 1 169 ? -9.659 -9.658 22.823 1.00 74.06 169 ARG A C 1
ATOM 1341 O O . ARG A 1 169 ? -10.309 -10.693 22.749 1.00 74.06 169 ARG A O 1
ATOM 1348 N N . LEU A 1 170 ? -10.027 -8.510 22.256 1.00 67.69 170 LEU A N 1
ATOM 1349 C CA . LEU A 1 170 ? -11.267 -8.363 21.496 1.00 67.69 170 LEU A CA 1
ATOM 1350 C C . LEU A 1 170 ? -11.270 -9.284 20.272 1.00 67.69 170 LEU A C 1
ATOM 1352 O O . LEU A 1 170 ? -12.247 -9.982 20.042 1.00 67.69 170 LEU A O 1
ATOM 1356 N N . ALA A 1 171 ? -10.161 -9.374 19.533 1.00 70.00 171 ALA A N 1
ATOM 1357 C CA . ALA A 1 171 ? -10.044 -10.291 18.400 1.00 70.00 171 ALA A CA 1
ATOM 1358 C C . ALA A 1 171 ? -10.325 -11.751 18.804 1.00 70.00 171 ALA A C 1
ATOM 1360 O O . ALA A 1 171 ? -11.056 -12.452 18.109 1.00 70.00 171 ALA A O 1
ATOM 1361 N N . LEU A 1 172 ? -9.816 -12.202 19.956 1.00 68.81 172 LEU A N 1
ATOM 1362 C CA . LEU A 1 172 ? -10.050 -13.559 20.464 1.00 68.81 172 LEU A CA 1
ATOM 1363 C C . LEU A 1 172 ? -11.506 -13.832 20.879 1.00 68.81 172 LEU A C 1
ATOM 1365 O O . LEU A 1 172 ? -11.918 -14.995 20.880 1.00 68.81 172 LEU A O 1
ATOM 1369 N N . GLU A 1 173 ? -12.291 -12.804 21.214 1.00 81.50 173 GLU A N 1
ATOM 1370 C CA . GLU A 1 173 ? -13.724 -12.949 21.514 1.00 81.50 173 GLU A CA 1
ATOM 1371 C C . GLU A 1 173 ? -14.542 -13.287 20.260 1.00 81.50 173 GLU A C 1
ATOM 1373 O O . GLU A 1 173 ? -15.502 -14.050 20.348 1.00 81.50 173 GLU A O 1
ATOM 1378 N N . PHE A 1 174 ? -14.124 -12.795 19.090 1.00 80.50 174 PHE A N 1
ATOM 1379 C CA . PHE A 1 174 ? -14.790 -13.062 17.810 1.00 80.50 174 PHE A CA 1
ATOM 1380 C C . PHE A 1 174 ? -14.260 -14.305 17.080 1.00 80.50 174 PHE A C 1
ATOM 1382 O O . PHE A 1 174 ? -14.891 -14.780 16.135 1.00 80.50 174 PHE A O 1
ATOM 1389 N N . ILE A 1 175 ? -13.120 -14.856 17.506 1.00 81.44 175 ILE A N 1
ATOM 1390 C CA . ILE A 1 175 ? -12.569 -16.102 16.961 1.00 81.44 175 ILE A CA 1
ATOM 1391 C C . ILE A 1 175 ? -13.174 -17.288 17.714 1.00 81.44 175 ILE A C 1
ATOM 1393 O O . ILE A 1 175 ? -13.083 -17.373 18.947 1.00 81.44 175 ILE A O 1
ATOM 1397 N N . ARG A 1 176 ? -13.754 -18.233 16.961 1.00 90.19 176 ARG A N 1
ATOM 1398 C CA . ARG A 1 176 ? -14.309 -19.472 17.519 1.00 90.19 176 ARG A CA 1
ATOM 1399 C C . ARG A 1 176 ? -13.241 -20.210 18.339 1.00 90.19 176 ARG A C 1
ATOM 1401 O O . ARG A 1 176 ? -12.083 -20.231 17.914 1.00 90.19 176 ARG A O 1
ATOM 1408 N N . PRO A 1 177 ? -13.578 -20.802 19.499 1.00 93.88 177 PRO A N 1
ATOM 1409 C CA . PRO A 1 177 ? -12.592 -21.418 20.388 1.00 93.88 177 PRO A CA 1
ATOM 1410 C C . PRO A 1 177 ? -11.645 -22.410 19.697 1.00 93.88 177 PRO A C 1
ATOM 1412 O O . PRO A 1 177 ? -10.452 -22.418 19.996 1.00 93.88 177 PRO A O 1
ATOM 1415 N N . GLU A 1 178 ? -12.160 -23.184 18.743 1.00 94.62 178 GLU A N 1
ATOM 1416 C CA . GLU A 1 178 ? -11.422 -24.162 17.943 1.00 94.62 178 GLU A CA 1
ATOM 1417 C C . GLU A 1 178 ? -10.366 -23.550 17.002 1.00 94.62 178 GLU A C 1
ATOM 1419 O O . GLU A 1 178 ? -9.356 -24.194 16.725 1.00 94.62 178 GLU A O 1
ATOM 1424 N N . ASP A 1 179 ? -10.540 -22.297 16.566 1.00 90.50 179 ASP A N 1
ATOM 1425 C CA . ASP A 1 179 ? -9.646 -21.612 15.619 1.00 90.50 179 ASP A CA 1
ATOM 1426 C C . ASP A 1 179 ? -8.522 -20.824 16.329 1.00 90.50 179 ASP A C 1
ATOM 1428 O O . ASP A 1 179 ? -7.522 -20.431 15.716 1.00 90.50 179 ASP A O 1
ATOM 1432 N N . ARG A 1 180 ? -8.642 -20.604 17.646 1.00 90.19 180 ARG A N 1
ATOM 1433 C CA . ARG A 1 180 ? -7.674 -19.826 18.444 1.00 90.19 180 ARG A CA 1
ATOM 1434 C C . ARG A 1 180 ? -6.247 -20.394 18.420 1.00 90.19 180 ARG A C 1
ATOM 1436 O O . ARG A 1 180 ? -5.321 -19.586 18.322 1.00 90.19 180 ARG A O 1
ATOM 1443 N N . PRO A 1 181 ? -6.011 -21.724 18.468 1.00 90.75 181 PRO A N 1
ATOM 1444 C CA . PRO A 1 181 ? -4.657 -22.271 18.363 1.00 90.75 181 PRO A CA 1
ATOM 1445 C C . PRO A 1 181 ? -3.988 -21.944 17.022 1.00 90.75 181 PRO A C 1
ATOM 1447 O O . PRO A 1 181 ? -2.810 -21.589 16.993 1.00 90.75 181 PRO A O 1
ATOM 1450 N N . ALA A 1 182 ? -4.739 -22.007 15.916 1.00 85.12 182 ALA A N 1
ATOM 1451 C CA . ALA A 1 182 ? -4.228 -21.677 14.587 1.00 85.12 182 ALA A CA 1
ATOM 1452 C C . ALA A 1 182 ? -3.892 -20.183 14.472 1.00 85.12 182 ALA A C 1
ATOM 1454 O O . ALA A 1 182 ? -2.826 -19.827 13.968 1.00 85.12 182 ALA A O 1
ATOM 1455 N N . PHE A 1 183 ? -4.749 -19.314 15.016 1.00 81.75 183 PHE A N 1
ATOM 1456 C CA . PHE A 1 183 ? -4.488 -17.878 15.108 1.00 81.75 183 PHE A CA 1
ATOM 1457 C C . PHE A 1 183 ? -3.243 -17.567 15.958 1.00 81.75 183 PHE A C 1
ATOM 1459 O O . PHE A 1 183 ? -2.370 -16.815 15.527 1.00 81.75 183 PHE A O 1
ATOM 1466 N N . GLY A 1 184 ? -3.100 -18.203 17.126 1.00 80.88 184 GLY A N 1
ATOM 1467 C CA . GLY A 1 184 ? -1.922 -18.051 17.986 1.00 80.88 184 GLY A CA 1
ATOM 1468 C C . GLY A 1 184 ? -0.623 -18.505 17.310 1.00 80.88 184 GLY A C 1
ATOM 1469 O O . GLY A 1 184 ? 0.406 -17.830 17.417 1.00 80.88 184 GLY A O 1
ATOM 1470 N N . LYS A 1 185 ? -0.679 -19.611 16.554 1.00 83.88 185 LYS A N 1
ATOM 1471 C CA . LYS A 1 185 ? 0.440 -20.083 15.730 1.00 83.88 185 LYS A CA 1
ATOM 1472 C C . LYS A 1 185 ? 0.786 -19.074 14.634 1.00 83.88 185 LYS A C 1
ATOM 1474 O O . LYS A 1 185 ? 1.953 -18.738 14.489 1.00 83.88 185 LYS A O 1
ATOM 1479 N N . ALA A 1 186 ? -0.205 -18.536 13.924 1.00 79.62 186 ALA A N 1
ATOM 1480 C CA . ALA A 1 186 ? 0.016 -17.525 12.890 1.00 79.62 186 ALA A CA 1
ATOM 1481 C C . ALA A 1 186 ? 0.676 -16.249 13.444 1.00 79.62 186 ALA A C 1
ATOM 1483 O O . ALA A 1 186 ? 1.595 -15.723 12.820 1.00 79.62 186 ALA A O 1
ATOM 1484 N N . LEU A 1 187 ? 0.271 -15.785 14.634 1.00 76.50 187 LEU A N 1
ATOM 1485 C CA . LEU A 1 187 ? 0.911 -14.643 15.300 1.00 76.50 187 LEU A CA 1
ATOM 1486 C C . LEU A 1 187 ? 2.369 -14.938 15.683 1.00 76.50 187 LEU A C 1
ATOM 1488 O O . LEU A 1 187 ? 3.242 -14.100 15.473 1.00 76.50 187 LEU A O 1
ATOM 1492 N N . SER A 1 188 ? 2.645 -16.136 16.203 1.00 79.50 188 SER A N 1
ATOM 1493 C CA . SER A 1 188 ? 3.997 -16.563 16.603 1.00 79.50 188 SER A CA 1
ATOM 1494 C C . SER A 1 188 ? 4.917 -16.813 15.399 1.00 79.50 188 SER A C 1
ATOM 1496 O O . SER A 1 188 ? 6.136 -16.613 15.462 1.00 79.50 188 SER A O 1
ATOM 1498 N N . ASP A 1 189 ? 4.330 -17.223 14.276 1.00 84.31 189 ASP A N 1
ATOM 1499 C CA . ASP A 1 189 ? 5.039 -17.455 13.026 1.00 84.31 189 ASP A CA 1
ATOM 1500 C C . ASP A 1 189 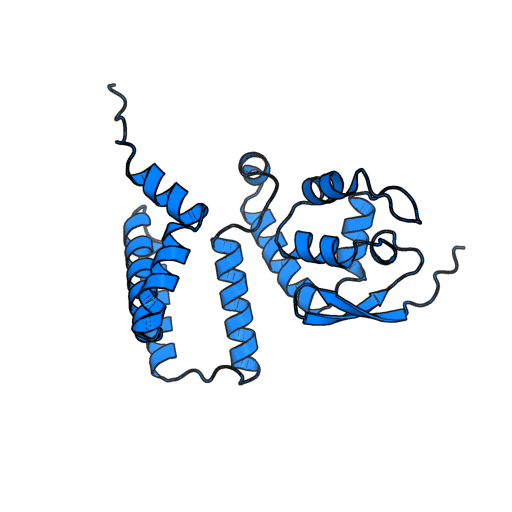? 5.318 -16.159 12.246 1.00 84.31 189 ASP A C 1
ATOM 1502 O O . ASP A 1 189 ? 6.170 -16.151 11.353 1.00 84.31 189 ASP A O 1
ATOM 1506 N N . HIS A 1 190 ? 4.652 -15.056 12.606 1.00 78.94 190 HIS A N 1
ATOM 1507 C CA . HIS A 1 190 ? 4.763 -13.788 11.898 1.00 78.94 190 HIS A CA 1
ATOM 1508 C C . HIS A 1 190 ? 6.144 -13.134 12.119 1.00 78.94 190 HIS A C 1
ATOM 1510 O O . HIS A 1 190 ? 6.493 -12.795 13.256 1.00 78.94 190 HIS A O 1
ATOM 1516 N N . PRO A 1 191 ? 6.930 -12.876 11.053 1.00 71.19 191 PRO A N 1
ATOM 1517 C CA . PRO A 1 191 ? 8.332 -12.461 11.168 1.00 71.19 191 PRO A CA 1
ATOM 1518 C C . PRO A 1 191 ? 8.513 -11.135 11.918 1.00 71.19 191 PRO A C 1
ATOM 1520 O O . PRO A 1 191 ? 9.445 -10.994 12.703 1.00 71.19 191 PRO A O 1
ATOM 1523 N N . VAL A 1 192 ? 7.585 -10.188 11.746 1.00 66.56 192 VAL A N 1
ATOM 1524 C CA . VAL A 1 192 ? 7.628 -8.889 12.442 1.00 66.56 192 VAL A CA 1
ATOM 1525 C C . VAL A 1 192 ? 7.384 -9.043 13.946 1.00 66.56 192 VAL A C 1
ATOM 1527 O O . VAL A 1 192 ? 8.081 -8.431 14.749 1.00 66.56 192 VAL A O 1
ATOM 1530 N N . LEU A 1 193 ? 6.420 -9.880 14.349 1.00 68.69 193 LEU A N 1
ATOM 1531 C CA . LEU A 1 193 ? 6.093 -10.070 15.767 1.00 68.69 193 LEU A CA 1
ATOM 1532 C C . LEU A 1 193 ? 7.200 -10.846 16.483 1.00 68.69 193 LEU A C 1
ATOM 1534 O O . LEU A 1 193 ? 7.530 -10.541 17.629 1.00 68.69 193 LEU A O 1
ATOM 1538 N N . ARG A 1 194 ? 7.827 -11.798 15.784 1.00 78.69 194 ARG A N 1
ATOM 1539 C CA . ARG A 1 194 ? 9.003 -12.512 16.281 1.00 78.69 194 ARG A CA 1
ATOM 1540 C C . ARG A 1 194 ? 10.182 -11.568 16.518 1.00 78.69 194 ARG A C 1
ATOM 1542 O O . ARG A 1 194 ? 10.726 -11.568 17.618 1.00 78.69 194 ARG A O 1
ATOM 1549 N N . ALA A 1 195 ? 10.502 -10.712 15.545 1.00 70.88 195 ALA A N 1
ATOM 1550 C CA . ALA A 1 195 ? 11.568 -9.718 15.680 1.00 70.88 195 ALA A CA 1
ATOM 1551 C C . ALA A 1 195 ? 11.330 -8.760 16.866 1.00 70.88 195 ALA A C 1
ATOM 1553 O O . ALA A 1 195 ? 12.262 -8.443 17.604 1.00 70.88 195 ALA A O 1
ATOM 1554 N N . LEU A 1 196 ? 10.075 -8.353 17.106 1.00 65.06 196 LEU A N 1
ATOM 1555 C CA . LEU A 1 196 ? 9.697 -7.548 18.276 1.00 65.06 196 LEU A CA 1
ATOM 1556 C C . LEU A 1 196 ? 9.851 -8.310 19.602 1.00 65.06 196 LEU A C 1
ATOM 1558 O O . LEU A 1 196 ? 10.273 -7.734 20.602 1.00 65.06 196 LEU A O 1
ATOM 1562 N N . SER A 1 197 ? 9.524 -9.604 19.638 1.00 71.44 197 SER A N 1
ATOM 1563 C CA . SER A 1 197 ? 9.714 -10.414 20.847 1.00 71.44 197 SER A CA 1
ATOM 1564 C C . SER A 1 197 ? 11.193 -10.654 21.160 1.00 71.44 197 SER A C 1
ATOM 1566 O O . SER A 1 197 ? 11.549 -10.771 22.333 1.00 71.44 197 SER A O 1
ATOM 1568 N N . GLU A 1 198 ? 12.042 -10.768 20.142 1.00 78.44 198 GLU A N 1
ATOM 1569 C CA . GLU A 1 198 ? 13.484 -10.973 20.295 1.00 78.44 198 GLU A CA 1
ATOM 1570 C C . GLU A 1 198 ? 14.194 -9.691 20.741 1.00 78.44 198 GLU A C 1
ATOM 1572 O O . GLU A 1 198 ? 15.043 -9.745 21.632 1.00 78.44 198 GLU A O 1
ATOM 1577 N N . SER A 1 199 ? 13.796 -8.530 20.211 1.00 68.62 199 SER A N 1
ATOM 1578 C CA . SER A 1 199 ? 14.351 -7.238 20.629 1.00 68.62 199 SER A CA 1
ATOM 1579 C C . SER A 1 199 ? 14.045 -6.908 22.094 1.00 68.62 199 SER A C 1
ATOM 1581 O O . SER A 1 199 ? 14.886 -6.325 22.773 1.00 68.62 199 SER A O 1
ATOM 1583 N N . GLN A 1 200 ? 12.900 -7.357 22.623 1.00 66.50 200 GLN A N 1
ATOM 1584 C CA . GLN A 1 200 ? 12.550 -7.211 24.042 1.00 66.50 200 GLN A CA 1
ATOM 1585 C C . GLN A 1 200 ? 13.346 -8.128 24.984 1.00 66.50 200 GLN A C 1
ATOM 1587 O O . GLN A 1 200 ? 13.433 -7.841 26.176 1.00 66.50 200 GLN A O 1
ATOM 1592 N N . LYS A 1 201 ? 13.918 -9.233 24.484 1.00 73.44 201 LYS A N 1
ATOM 1593 C CA . LYS A 1 201 ? 14.717 -10.165 25.299 1.00 73.44 201 LYS A CA 1
ATOM 1594 C C . LYS A 1 201 ? 16.165 -9.719 25.475 1.00 73.44 201 LYS A C 1
ATOM 1596 O O . LYS A 1 201 ? 16.825 -10.219 26.383 1.00 73.44 201 LYS A O 1
ATOM 1601 N N . LYS A 1 202 ? 16.674 -8.822 24.624 1.00 66.00 202 LYS A N 1
ATOM 1602 C CA . LYS A 1 202 ? 18.049 -8.326 24.727 1.00 66.00 202 LYS A CA 1
ATOM 1603 C C . LYS A 1 202 ? 18.119 -7.345 25.910 1.00 66.00 202 LYS A C 1
ATOM 1605 O O . LYS A 1 202 ? 17.447 -6.314 25.854 1.00 66.00 202 LYS A O 1
ATOM 1610 N N . PRO A 1 203 ? 18.866 -7.644 26.992 1.00 63.06 203 PRO A N 1
ATOM 1611 C CA . PRO A 1 203 ? 19.016 -6.713 28.104 1.00 63.06 203 PRO A CA 1
ATOM 1612 C C . PRO A 1 203 ? 19.542 -5.382 27.568 1.00 63.06 203 PRO A C 1
ATOM 1614 O O . PRO A 1 203 ? 20.457 -5.374 26.744 1.00 63.06 203 PRO A O 1
ATOM 1617 N N . ARG A 1 204 ? 18.966 -4.259 28.012 1.00 60.41 204 ARG A N 1
ATOM 1618 C CA . ARG A 1 204 ? 19.559 -2.943 27.754 1.00 60.41 204 ARG A CA 1
ATOM 1619 C C . ARG A 1 204 ? 20.926 -2.932 28.435 1.00 60.41 204 ARG A C 1
ATOM 1621 O O . ARG A 1 204 ? 20.998 -2.819 29.655 1.00 60.41 204 ARG A O 1
ATOM 1628 N N . GLU A 1 205 ? 21.990 -3.091 27.656 1.00 63.66 205 GLU A N 1
ATOM 1629 C CA . GLU A 1 205 ? 23.344 -2.797 28.113 1.00 63.66 205 GLU A CA 1
ATOM 1630 C C . GLU A 1 205 ? 23.378 -1.302 28.423 1.00 63.66 205 GLU A C 1
ATOM 1632 O O . GLU A 1 205 ? 23.309 -0.462 27.526 1.00 63.66 205 GLU A O 1
ATOM 1637 N N . ILE A 1 206 ? 23.363 -0.969 29.712 1.00 66.56 206 ILE A N 1
ATOM 1638 C CA . ILE A 1 206 ? 23.545 0.406 30.162 1.00 66.56 206 ILE A CA 1
ATOM 1639 C C . ILE A 1 206 ? 25.031 0.708 29.947 1.00 66.56 206 ILE A C 1
ATOM 1641 O O . ILE A 1 206 ? 25.859 -0.006 30.522 1.00 66.56 206 ILE A O 1
ATOM 1645 N N . PRO A 1 207 ? 25.393 1.712 29.128 1.00 62.66 207 PRO A N 1
ATOM 1646 C CA . PRO A 1 207 ? 26.783 2.117 28.987 1.00 62.66 207 PRO A CA 1
ATOM 1647 C C . PRO A 1 207 ? 27.315 2.496 30.370 1.00 62.66 207 PRO A C 1
ATOM 1649 O O . PRO A 1 207 ? 26.756 3.374 31.025 1.00 62.66 207 PRO A O 1
ATOM 1652 N N . GLN A 1 208 ? 28.357 1.806 30.835 1.00 67.00 208 GLN A N 1
ATOM 1653 C CA . GLN A 1 208 ? 29.077 2.229 32.032 1.00 67.00 208 GLN A CA 1
ATOM 1654 C C . GLN A 1 208 ? 29.864 3.489 31.662 1.00 67.00 208 GLN A C 1
ATOM 1656 O O . GLN A 1 208 ? 30.846 3.409 30.926 1.00 67.00 208 GLN A O 1
ATOM 1661 N N . THR A 1 209 ? 29.360 4.643 32.098 1.00 75.31 209 THR A N 1
ATOM 1662 C CA . THR A 1 209 ? 30.055 5.938 32.070 1.00 75.31 209 THR A CA 1
ATOM 1663 C C . THR A 1 209 ? 30.987 6.078 33.255 1.00 75.31 209 THR A C 1
ATOM 1665 O O . THR A 1 209 ? 30.527 5.735 34.370 1.00 75.31 209 THR A O 1
#

Secondary structure (DSSP, 8-state):
----PPPEEEEEEETTEEEEEEE-TT-TTTT-TTHHHHHHHHHTTB-HHHHHHHHTTS-BTTB---HHHHHHHHHHTS-HHHHHHHHHHHHHHHHHGGGHHHH-SB---HHHHHHHHHHHHHHHHHTTSS---HHHHHHHHHHHHHHHHHTSSS-HHHHHHHHHHHHHHHHHHHS-GGGHHHHHHHHHH-HHHHHHHHHTTS-------

Sequence (209 aa):
MTTDAPPSMVLVRIGDKVYPAKTSSTCRTCQHPKRAAIEAWYLGGYRWRAILRQLEEQPSPLGEMTEKALRYHFEHHLPIEAKAQQAIIERRAAQLGDAIDEYGDRVADHLAALELTISQGFDRLHRGEIKVTGGDLLNAIKLKHQIDESLGEDTDSQVWRQALMIHMRLALEFIRPEDRPAFGKALSDHPVLRALSESQKKPREIPQT

pLDDT: mean 74.57, std 14.89, range [38.84, 95.44]

Solvent-accessible surface area (backbone atoms only — not comparable to full-atom values): 12303 Å² total; per-residue (Å²): 135,83,83,75,70,79,67,47,79,43,81,42,56,49,79,97,44,76,41,73,23,51,39,43,97,85,38,48,49,68,58,22,94,56,33,45,56,54,54,38,41,45,72,61,22,38,36,64,70,46,53,46,64,76,34,70,94,55,63,22,91,80,42,80,80,44,66,69,52,51,52,52,38,61,76,71,33,51,32,74,73,58,47,56,56,42,52,53,52,52,51,50,46,60,74,49,49,77,57,43,79,75,70,46,62,54,64,58,43,75,64,53,53,48,52,52,51,52,52,51,49,51,52,34,39,75,71,60,76,41,82,83,48,78,65,54,53,56,50,50,52,51,51,50,50,54,50,64,58,50,73,62,68,100,58,52,72,59,56,54,50,50,51,51,49,52,51,53,54,55,52,53,72,76,42,56,80,87,51,46,64,59,52,53,48,53,53,64,66,31,67,70,54,41,53,53,56,53,60,70,67,55,75,83,80,72,80,88,124

Organism: NCBI:txid281105

Nearest PDB structures (foldseek):
  4mtl-assembly1_A-2  TM=5.024E-01  e=4.881E+00  Homo sapiens

Radius of gyration: 21.74 Å; Cα contacts (8 Å, |Δi|>4): 155; chains: 1; bounding box: 53×39×66 Å

Foldseek 3Di:
DDPWDAWDFDWDDAPNDTATWTAGPQQQLSQFPCNNVLLNCVLQFFDPVRSLVVCVVGGGPNGRDDSVSSVVCLVHIDGPVSVVSNVLSVVQVVVCPPCDVVVDRGSDDPVSVVVVVVVVVVVCVVVVVDDDDPVNVVVVVVLVVLVVVCVPDDPNPVSVVVVVVVVVVVVVVPDDPVCVVVVVVVCCPDPVNVVVVVVVPDPPPDPDD

Mean predicted aligned error: 13.69 Å